Protein 3RMH (pdb70)

Nearest PDB structures (foldseek):
  3rmh-assembly1_B  TM=1.008E+00  e=5.922E-29  Nakaseomyces glabratus
  3rmh-assembly1_A  TM=9.938E-01  e=5.710E-26  Nakaseomyces glabratus
  8s4s-assembly1_A  TM=4.705E-01  e=4.007E-02  Enterococcus faecalis
  8sh1-assembly1_A  TM=3.983E-01  e=1.023E-01  Homo sapiens
  5xix-assembly1_D  TM=5.708E-01  e=8.554E-01  Homo sapiens

Radius of gyration: 19.22 Å; Cα contacts (8 Å, |Δi|>4): 518; chains: 2; bounding box: 44×33×57 Å

B-factor: mean 42.78, std 19.43, range [14.59, 122.61]

Structure (mmCIF, N/CA/C/O backbone):
data_3RMH
#
_entry.id   3RMH
#
_cell.length_a   62.087
_cell.length_b   39.046
_cell.length_c   63.100
_cell.angle_alpha   90.00
_cell.angle_beta   108.84
_cell.angle_gamma   90.00
#
_symmetry.space_group_name_H-M   'P 1 21 1'
#
loop_
_entity.id
_entity.type
_entity.pdbx_description
1 polymer 'Yeast Cdc13 OB4'
2 water water
#
loop_
_atom_site.group_PDB
_atom_site.id
_atom_site.type_symbol
_atom_site.label_atom_id
_atom_site.label_alt_id
_atom_site.label_comp_id
_atom_site.label_asym_id
_atom_site.label_entity_id
_atom_site.label_seq_id
_atom_site.pdbx_PDB_ins_code
_atom_site.Cartn_x
_atom_site.Cartn_y
_atom_site.Cartn_z
_atom_site.occupancy
_atom_site.B_iso_or_equiv
_atom_site.auth_seq_id
_atom_site.auth_comp_id
_atom_site.auth_asym_id
_atom_site.auth_atom_id
_atom_site.pdbx_PDB_model_num
ATOM 1 N N . GLN A 1 7 ? -27.483 0.051 -17.299 1.00 81.48 611 GLN A N 1
ATOM 2 C CA . GLN A 1 7 ? -27.889 -1.052 -18.153 1.00 80.40 611 GLN A CA 1
ATOM 3 C C . GLN A 1 7 ? -28.050 -0.602 -19.610 1.00 82.53 611 GLN A C 1
ATOM 4 O O . GLN A 1 7 ? -28.136 -1.438 -20.513 1.00 90.92 611 GLN A O 1
ATOM 10 N N . TYR A 1 8 ? -28.090 0.710 -19.845 1.00 75.67 612 TYR A N 1
ATOM 11 C CA . TYR A 1 8 ? -28.238 1.216 -21.215 1.00 59.80 612 TYR A CA 1
ATOM 12 C C . TYR A 1 8 ? -27.252 2.305 -21.641 1.00 45.21 612 TYR A C 1
ATOM 13 O O . TYR A 1 8 ? -26.700 2.231 -22.734 1.00 48.95 612 TYR A O 1
ATOM 22 N N . GLU A 1 9 ? -27.036 3.317 -20.806 1.00 40.93 613 GLU A N 1
ATOM 23 C CA . GLU A 1 9 ? -26.088 4.363 -21.175 1.00 41.61 613 GLU A CA 1
ATOM 24 C C . GLU A 1 9 ? -24.667 3.889 -20.885 1.00 36.37 613 GLU A C 1
ATOM 25 O O . GLU A 1 9 ? -24.373 3.448 -19.781 1.00 36.30 613 GLU A O 1
ATOM 31 N N . VAL A 1 10 ? -23.786 3.972 -21.873 1.00 45.86 614 VAL A N 1
ATOM 32 C CA . VAL A 1 10 ? -22.396 3.584 -21.662 1.00 43.54 614 VAL A CA 1
ATOM 33 C C . VAL A 1 10 ? -21.560 4.799 -21.287 1.00 45.87 614 VAL A C 1
ATOM 34 O O . VAL A 1 10 ? -21.500 5.771 -22.033 1.00 50.62 614 VAL A O 1
ATOM 38 N N . VAL A 1 11 ? -20.911 4.744 -20.131 1.00 39.45 615 VAL A N 1
ATOM 39 C CA . VAL A 1 11 ? -20.096 5.865 -19.684 1.00 41.33 615 VAL A CA 1
ATOM 40 C C . VAL A 1 11 ? -18.673 5.440 -19.372 1.00 39.09 615 VAL A C 1
ATOM 41 O O . VAL A 1 11 ? -18.425 4.291 -19.021 1.00 38.66 615 VAL A O 1
ATOM 45 N N . GLU A 1 12 ? -17.746 6.380 -19.504 1.00 44.25 616 GLU A N 1
ATOM 46 C CA . GLU A 1 12 ? -16.353 6.147 -19.150 1.00 58.07 616 GLU A CA 1
ATOM 47 C C . GLU A 1 12 ? -16.132 6.646 -17.733 1.00 64.52 616 GLU A C 1
ATOM 48 O O . GLU A 1 12 ? -16.381 7.818 -17.442 1.00 62.14 616 GLU A O 1
ATOM 54 N N . ASP A 1 13 ? -15.675 5.762 -16.849 1.00 70.84 617 ASP A N 1
ATOM 55 C CA . ASP A 1 13 ? -15.488 6.125 -15.446 1.00 76.76 617 ASP A CA 1
ATOM 56 C C . ASP A 1 13 ? -14.078 5.831 -14.933 1.00 76.87 617 ASP A C 1
ATOM 57 O O . ASP A 1 13 ? -13.523 4.760 -15.180 1.00 71.63 617 ASP A O 1
ATOM 62 N N . HIS A 1 14 ? -13.513 6.790 -14.207 1.00 81.55 618 HIS A N 1
ATOM 63 C CA . HIS A 1 14 ? -12.139 6.692 -13.724 1.00 84.93 618 HIS A CA 1
ATOM 64 C C . HIS A 1 14 ? -12.066 6.820 -12.209 1.00 72.67 618 HIS A C 1
ATOM 65 O O . HIS A 1 14 ? -11.071 7.304 -11.667 1.00 76.96 618 HIS A O 1
ATOM 72 N N . ASN A 1 15 ? -13.118 6.387 -11.524 1.00 51.67 619 ASN A N 1
ATOM 73 C CA . ASN A 1 15 ? -13.182 6.563 -10.089 1.00 51.32 619 ASN A CA 1
ATOM 74 C C . ASN A 1 15 ? -14.018 5.464 -9.445 1.00 43.39 619 ASN A C 1
ATOM 75 O O . ASN A 1 15 ? -15.231 5.585 -9.311 1.00 40.62 619 ASN A O 1
ATOM 80 N N . ILE A 1 16 ? -13.355 4.378 -9.075 1.00 34.32 620 ILE A N 1
ATOM 81 C CA . ILE A 1 16 ? -14.003 3.269 -8.388 1.00 32.87 620 ILE A CA 1
ATOM 82 C C . ILE A 1 16 ? -14.614 3.718 -7.072 1.00 32.50 620 ILE A C 1
ATOM 83 O O . ILE A 1 16 ? -15.615 3.162 -6.617 1.00 36.80 620 ILE A O 1
ATOM 88 N N . SER A 1 17 ? -14.006 4.720 -6.457 1.00 27.59 621 SER A N 1
ATOM 89 C CA . SER A 1 17 ? -14.538 5.281 -5.232 1.00 36.49 621 SER A CA 1
ATOM 90 C C . SER A 1 17 ? -15.951 5.806 -5.473 1.00 42.21 621 SER A C 1
ATOM 91 O O . SER A 1 17 ? -16.855 5.582 -4.669 1.00 42.88 621 SER A O 1
ATOM 94 N N . GLN A 1 18 ? -16.141 6.499 -6.588 1.00 34.10 622 GLN A N 1
ATOM 95 C CA . GLN A 1 18 ? -17.454 7.043 -6.915 1.00 42.88 622 GLN A CA 1
ATOM 96 C C . GLN A 1 18 ? -18.454 5.918 -7.108 1.00 38.00 622 GLN A C 1
ATOM 97 O O . GLN A 1 18 ? -19.573 5.983 -6.606 1.00 39.82 622 GLN A O 1
ATOM 103 N N . LEU A 1 19 ? -18.054 4.886 -7.844 1.00 30.63 623 LEU A N 1
ATOM 104 C CA . LEU A 1 19 ? -18.951 3.765 -8.078 1.00 35.75 623 LEU A CA 1
ATOM 105 C C . LEU A 1 19 ? -19.375 3.164 -6.751 1.00 30.73 623 LEU A C 1
ATOM 106 O O . LEU A 1 19 ? -20.551 2.832 -6.555 1.00 35.97 623 LEU A O 1
ATOM 111 N N . ASN A 1 20 ? -18.422 3.020 -5.836 1.00 25.69 624 ASN A N 1
ATOM 112 C CA . ASN A 1 20 ? -18.740 2.388 -4.551 1.00 27.22 624 ASN A CA 1
ATOM 113 C C . ASN A 1 20 ? -19.741 3.168 -3.715 1.00 30.20 624 ASN A C 1
ATOM 114 O O . ASN A 1 20 ? -20.293 2.636 -2.748 1.00 27.52 624 ASN A O 1
ATOM 119 N N . HIS A 1 21 ? -19.971 4.425 -4.084 1.00 30.17 625 HIS A N 1
ATOM 120 C CA . HIS A 1 21 ? -20.890 5.289 -3.331 1.00 38.38 625 HIS A CA 1
ATOM 121 C C . HIS A 1 21 ? -22.297 5.377 -3.924 1.00 43.23 625 HIS A C 1
ATOM 122 O O . HIS A 1 21 ? -23.229 5.823 -3.257 1.00 40.89 625 HIS A O 1
ATOM 129 N N . LEU A 1 22 ? -22.451 4.992 -5.183 1.00 43.13 626 LEU A N 1
ATOM 130 C CA . LEU A 1 22 ? -23.760 5.108 -5.828 1.00 46.65 626 LEU A CA 1
ATOM 131 C C . LEU A 1 22 ? -24.811 4.374 -4.995 1.00 44.26 626 LEU A C 1
ATOM 132 O O . LEU A 1 22 ? -24.779 3.142 -4.892 1.00 35.27 626 LEU A O 1
ATOM 137 N N . GLN A 1 23 ? -25.724 5.138 -4.393 1.00 52.53 627 GLN A N 1
ATOM 138 C CA . GLN A 1 23 ? -26.738 4.598 -3.485 1.00 55.43 627 GLN A CA 1
ATOM 139 C C . GLN A 1 23 ? -27.843 3.826 -4.208 1.00 55.04 627 GLN A C 1
ATOM 140 O O . GLN A 1 23 ? -28.469 2.928 -3.640 1.00 61.03 627 GLN A O 1
ATOM 146 N N . HIS A 1 24 ? -28.092 4.189 -5.458 1.00 43.44 628 HIS A N 1
ATOM 147 C CA . HIS A 1 24 ? -29.234 3.656 -6.178 1.00 54.81 628 HIS A CA 1
ATOM 148 C C . HIS A 1 24 ? -28.808 2.914 -7.430 1.00 47.80 628 HIS A C 1
ATOM 149 O O . HIS A 1 24 ? -27.730 3.160 -7.985 1.00 43.08 628 HIS A O 1
ATOM 156 N N . LEU A 1 25 ? -29.662 1.998 -7.873 1.00 46.02 629 LEU A N 1
ATOM 157 C CA . LEU A 1 25 ? -29.465 1.353 -9.157 1.00 50.07 629 LEU A CA 1
ATOM 158 C C . LEU A 1 25 ? -29.529 2.404 -10.258 1.00 49.14 629 LEU A C 1
ATOM 159 O O . LEU A 1 25 ? -30.373 3.310 -10.213 1.00 44.33 629 LEU A O 1
ATOM 164 N N . THR A 1 26 ? -28.622 2.291 -11.228 1.00 39.61 630 THR A N 1
ATOM 165 C CA . THR A 1 26 ? -28.627 3.150 -12.408 1.00 37.10 630 THR A CA 1
ATOM 166 C C . THR A 1 26 ? -28.750 2.304 -13.663 1.00 43.11 630 THR A C 1
ATOM 167 O O . THR A 1 26 ? -28.486 1.097 -13.644 1.00 52.13 630 THR A O 1
ATOM 171 N N . PRO A 1 27 ? -29.131 2.940 -14.761 1.00 42.59 631 PRO A N 1
ATOM 172 C CA . PRO A 1 27 ? -29.167 2.271 -16.054 1.00 42.12 631 PRO A CA 1
ATOM 173 C C . PRO A 1 27 ? -27.929 2.643 -16.861 1.00 47.49 631 PRO A C 1
ATOM 174 O O . PRO A 1 27 ? -28.026 3.157 -17.981 1.00 46.33 631 PRO A O 1
ATOM 176 N N . LYS A 1 28 ? -26.763 2.372 -16.282 1.00 43.45 632 LYS A N 1
ATOM 177 C CA . LYS A 1 28 ? -25.502 2.730 -16.905 1.00 35.68 632 LYS A CA 1
ATOM 178 C C . LYS A 1 28 ? -24.564 1.525 -16.928 1.00 31.34 632 LYS A C 1
ATOM 179 O O . LYS A 1 28 ? -24.558 0.723 -15.992 1.00 34.28 632 LYS A O 1
ATOM 185 N N . ILE A 1 29 ? -23.792 1.413 -18.002 1.00 31.97 633 ILE A N 1
ATOM 186 C CA . ILE A 1 29 ? -22.665 0.484 -18.065 1.00 31.95 633 ILE A CA 1
ATOM 187 C C . ILE A 1 29 ? -21.398 1.319 -17.990 1.00 29.79 633 ILE A C 1
ATOM 188 O O . ILE A 1 29 ? -21.213 2.244 -18.779 1.00 34.64 633 ILE A O 1
ATOM 193 N N . TYR A 1 30 ? -20.546 1.003 -17.021 1.00 29.03 634 TYR A N 1
ATOM 194 C CA . TYR A 1 30 ? -19.350 1.781 -16.754 1.00 25.36 634 TYR A CA 1
ATOM 195 C C . TYR A 1 30 ? -18.134 1.056 -17.318 1.00 23.40 634 TYR A C 1
ATOM 196 O O . TYR A 1 30 ? -17.839 -0.074 -16.928 1.00 27.39 634 TYR A O 1
ATOM 205 N N . VAL A 1 31 ? -17.429 1.715 -18.231 1.00 27.02 635 VAL A N 1
ATOM 206 C CA . VAL A 1 31 ? -16.203 1.158 -18.819 1.00 27.49 635 VAL A CA 1
ATOM 207 C C . VAL A 1 31 ? -15.039 1.503 -17.914 1.00 29.80 635 VAL A C 1
ATOM 208 O O . VAL A 1 31 ? -14.838 2.677 -17.608 1.00 26.22 635 VAL A O 1
ATOM 212 N N . LEU A 1 32 ? -14.280 0.483 -17.491 1.00 24.51 636 LEU A N 1
ATOM 213 C CA . LEU A 1 32 ? -13.159 0.652 -16.571 1.00 21.71 636 LEU A CA 1
ATOM 214 C C . LEU A 1 32 ? -11.888 0.074 -17.170 1.00 29.67 636 LEU A C 1
ATOM 215 O O . LEU A 1 32 ? -11.905 -1.000 -17.760 1.00 30.90 636 LEU A O 1
ATOM 220 N N . ASN A 1 33 ? -10.782 0.783 -17.015 1.00 27.26 637 ASN A N 1
ATOM 221 C CA . ASN A 1 33 ? -9.486 0.210 -17.361 1.00 22.43 637 ASN A CA 1
ATOM 222 C C . ASN A 1 33 ? -8.692 0.118 -16.081 1.00 25.94 637 ASN A C 1
ATOM 223 O O . ASN A 1 33 ? -8.199 1.122 -15.579 1.00 35.38 637 ASN A O 1
ATOM 228 N N . VAL A 1 34 ? -8.635 -1.084 -15.516 1.00 22.84 638 VAL A N 1
ATOM 229 C CA . VAL A 1 34 ? -8.227 -1.247 -14.122 1.00 22.92 638 VAL A CA 1
ATOM 230 C C . VAL A 1 34 ? -7.304 -2.445 -13.914 1.00 26.53 638 VAL A C 1
ATOM 231 O O . VAL A 1 34 ? -7.211 -3.331 -14.761 1.00 23.53 638 VAL A O 1
ATOM 235 N N . TYR A 1 35 ? -6.641 -2.475 -12.765 1.00 26.13 639 TYR A N 1
ATOM 236 C CA . TYR A 1 35 ? -5.780 -3.595 -12.408 1.00 24.79 639 TYR A CA 1
ATOM 237 C C . TYR A 1 35 ? -6.558 -4.644 -11.640 1.00 25.31 639 TYR A C 1
ATOM 238 O O . TYR A 1 35 ? -7.229 -4.319 -10.672 1.00 22.19 639 TYR A O 1
ATOM 247 N N . ILE A 1 36 ? -6.452 -5.899 -12.057 1.00 17.29 640 ILE A N 1
ATOM 248 C CA . ILE A 1 36 ? -6.991 -6.994 -11.262 1.00 15.33 640 ILE A CA 1
ATOM 249 C C . ILE A 1 36 ? -5.965 -7.323 -10.174 1.00 24.94 640 ILE A C 1
ATOM 250 O O . ILE A 1 36 ? -4.816 -7.630 -10.468 1.00 25.21 640 ILE A O 1
ATOM 255 N N . ILE A 1 37 ? -6.363 -7.236 -8.909 1.00 23.78 641 ILE A N 1
ATOM 256 C CA . ILE A 1 37 ? -5.391 -7.446 -7.834 1.00 25.47 641 ILE A CA 1
ATOM 257 C C . ILE A 1 37 ? -5.675 -8.662 -6.964 1.00 30.29 641 ILE A C 1
ATOM 258 O O . ILE A 1 37 ? -4.844 -9.049 -6.145 1.00 29.61 641 ILE A O 1
ATOM 263 N N . ASP A 1 38 ? -6.847 -9.267 -7.126 1.00 21.10 642 ASP A N 1
ATOM 264 C CA . ASP A 1 38 ? -7.179 -10.455 -6.360 1.00 28.35 642 ASP A CA 1
ATOM 265 C C . ASP A 1 38 ? -8.293 -11.166 -7.078 1.00 24.26 642 ASP A C 1
ATOM 266 O O . ASP A 1 38 ? -9.167 -10.527 -7.654 1.00 23.30 642 ASP A O 1
ATOM 271 N N . VAL A 1 39 ? -8.256 -12.488 -7.077 1.00 21.19 643 VAL A N 1
ATOM 272 C CA . VAL A 1 39 ? -9.411 -13.246 -7.561 1.00 25.33 643 VAL A CA 1
ATOM 273 C C . VAL A 1 39 ? -9.751 -14.343 -6.572 1.00 32.51 643 VAL A C 1
ATOM 274 O O . VAL A 1 39 ? -8.865 -15.023 -6.051 1.00 30.78 643 VAL A O 1
ATOM 278 N N . GLU A 1 40 ? -11.038 -14.513 -6.319 1.00 22.97 644 GLU A N 1
ATOM 279 C CA . GLU A 1 40 ? -11.501 -15.538 -5.404 1.00 30.28 644 GLU A CA 1
ATOM 280 C C . GLU A 1 40 ? -12.544 -16.403 -6.105 1.00 25.88 644 GLU A C 1
ATOM 281 O O . GLU A 1 40 ? -13.394 -15.893 -6.826 1.00 30.24 644 GLU A O 1
ATOM 287 N N . ILE A 1 41 ? -12.450 -17.718 -5.922 1.00 23.92 645 ILE A N 1
ATOM 288 C CA . ILE A 1 41 ? -13.366 -18.658 -6.562 1.00 27.37 645 ILE A CA 1
ATOM 289 C C . ILE A 1 41 ? -14.183 -19.377 -5.501 1.00 40.61 645 ILE A C 1
ATOM 290 O O . ILE A 1 41 ? -13.627 -19.869 -4.520 1.00 40.70 645 ILE A O 1
ATOM 295 N N . VAL A 1 42 ? -15.497 -19.431 -5.699 1.00 41.23 646 VAL A N 1
ATOM 296 C CA . VAL A 1 42 ? -16.402 -20.076 -4.748 1.00 45.92 646 VAL A CA 1
ATOM 297 C C . VAL A 1 42 ? -17.202 -21.203 -5.396 1.00 52.21 646 VAL A C 1
ATOM 298 O O . VAL A 1 42 ? -18.277 -20.965 -5.940 1.00 47.25 646 VAL A O 1
ATOM 302 N N . TYR A 1 43 ? -16.654 -22.417 -5.362 1.00 64.44 647 TYR A N 1
ATOM 303 C CA . TYR A 1 43 ? -17.412 -23.638 -5.655 1.00 75.84 647 TYR A CA 1
ATOM 304 C C . TYR A 1 43 ? -17.963 -23.797 -7.067 1.00 80.73 647 TYR A C 1
ATOM 305 O O . TYR A 1 43 ? -18.978 -24.463 -7.238 1.00 90.23 647 TYR A O 1
ATOM 314 N N . ASP A 1 44 ? -17.327 -23.209 -8.070 1.00 76.77 648 ASP A N 1
ATOM 315 C CA . ASP A 1 44 ? -17.890 -23.251 -9.420 1.00 79.36 648 ASP A CA 1
ATOM 316 C C . ASP A 1 44 ? -19.241 -22.528 -9.447 1.00 65.87 648 ASP A C 1
ATOM 317 O O . ASP A 1 44 ? -20.012 -22.639 -10.404 1.00 65.95 648 ASP A O 1
ATOM 322 N N . GLN A 1 45 ? -19.508 -21.770 -8.389 1.00 55.92 649 GLN A N 1
ATOM 323 C CA . GLN A 1 45 ? -20.751 -21.019 -8.268 1.00 53.24 649 GLN A CA 1
ATOM 324 C C . GLN A 1 45 ? -20.532 -19.516 -8.403 1.00 39.54 649 GLN A C 1
ATOM 325 O O . GLN A 1 45 ? -21.458 -18.779 -8.737 1.00 37.39 649 GLN A O 1
ATOM 331 N N . GLU A 1 46 ? -19.315 -19.053 -8.133 1.00 33.82 650 GLU A N 1
ATOM 332 C CA . GLU A 1 46 ? -19.052 -17.622 -8.175 1.00 25.49 650 GLU A CA 1
ATOM 333 C C . GLU A 1 46 ? -17.570 -17.275 -8.304 1.00 31.76 650 GLU A C 1
ATOM 334 O O . GLU A 1 46 ? -16.705 -17.926 -7.717 1.00 32.33 650 GLU A O 1
ATOM 340 N N . ILE A 1 47 ? -17.298 -16.229 -9.073 1.00 24.76 651 ILE A N 1
ATOM 341 C CA . ILE A 1 47 ? -15.955 -15.688 -9.207 1.00 24.75 651 ILE A CA 1
ATOM 342 C C . ILE A 1 47 ? -16.045 -14.245 -8.726 1.00 27.32 651 ILE A C 1
ATOM 343 O O . ILE A 1 47 ? -16.917 -13.495 -9.180 1.00 27.25 651 ILE A O 1
ATOM 348 N N . ARG A 1 48 ? -15.179 -13.874 -7.777 1.00 20.16 652 ARG A N 1
ATOM 349 C CA . ARG A 1 48 ? -15.070 -12.501 -7.306 1.00 20.37 652 ARG A CA 1
ATOM 350 C C . ARG A 1 48 ? -13.735 -11.896 -7.671 1.00 22.74 652 ARG A C 1
ATOM 351 O O . ARG A 1 48 ? -12.664 -12.424 -7.318 1.00 24.67 652 ARG A O 1
ATOM 359 N N . ILE A 1 49 ? -13.794 -10.770 -8.369 1.00 21.80 653 ILE A N 1
ATOM 360 C CA . ILE A 1 49 ? -12.596 -10.131 -8.898 1.00 23.20 653 ILE A CA 1
ATOM 361 C C . ILE A 1 49 ? -12.437 -8.752 -8.271 1.00 23.49 653 ILE A C 1
ATOM 362 O O . ILE A 1 49 ? -13.338 -7.929 -8.347 1.00 25.21 653 ILE A O 1
ATOM 367 N N . LYS A 1 50 ? -11.301 -8.504 -7.631 1.00 23.03 654 LYS A N 1
ATOM 368 C CA . LYS A 1 50 ? -11.058 -7.198 -7.038 1.00 21.91 654 LYS A CA 1
ATOM 369 C C . LYS A 1 50 ? -10.185 -6.363 -7.959 1.00 19.25 654 LYS A C 1
ATOM 370 O O . LYS A 1 50 ? -9.137 -6.823 -8.418 1.00 19.90 654 LYS A O 1
ATOM 376 N N . VAL A 1 51 ? -10.647 -5.151 -8.253 1.00 16.25 655 VAL A N 1
ATOM 377 C CA . VAL A 1 51 ? -9.910 -4.251 -9.141 1.00 20.47 655 VAL A CA 1
ATOM 378 C C . VAL A 1 51 ? -9.693 -2.882 -8.521 1.00 20.19 655 VAL A C 1
ATOM 379 O O . VAL A 1 51 ? -10.459 -2.445 -7.654 1.00 22.42 655 VAL A O 1
ATOM 383 N N . VAL A 1 52 ? -8.641 -2.209 -8.985 1.00 23.12 656 VAL A N 1
ATOM 384 C CA . VAL A 1 52 ? -8.287 -0.868 -8.550 1.00 24.71 656 VAL A CA 1
ATOM 385 C C . VAL A 1 52 ? -7.859 -0.037 -9.772 1.00 23.72 656 VAL A C 1
ATOM 386 O O . VAL A 1 52 ? -7.408 -0.590 -10.773 1.00 23.20 656 VAL A O 1
ATOM 390 N N . ASN A 1 53 ? -8.042 1.280 -9.701 1.00 24.88 657 ASN A N 1
ATOM 391 C CA . ASN A 1 53 ? -7.625 2.176 -10.777 1.00 28.60 657 ASN A CA 1
ATOM 392 C C . ASN A 1 53 ? -6.105 2.263 -10.899 1.00 31.55 657 ASN A C 1
ATOM 393 O O . ASN A 1 53 ? -5.579 2.432 -11.997 1.00 32.48 657 ASN A O 1
ATOM 398 N N . GLU A 1 54 ? -5.408 2.167 -9.770 1.00 27.74 658 GLU A N 1
ATOM 399 C CA . GLU A 1 54 ? -3.950 2.295 -9.752 1.00 36.61 658 GLU A CA 1
ATOM 400 C C . GLU A 1 54 ? -3.335 1.359 -8.718 1.00 32.86 658 GLU A C 1
ATOM 401 O O . GLU A 1 54 ? -3.873 1.204 -7.623 1.00 28.53 658 GLU A O 1
ATOM 407 N N . LEU A 1 55 ? -2.196 0.751 -9.043 1.00 32.41 659 LEU A N 1
ATOM 408 C CA . LEU A 1 55 ? -1.478 -0.063 -8.052 1.00 34.51 659 LEU A CA 1
ATOM 409 C C . LEU A 1 55 ? -0.833 0.824 -6.993 1.00 35.47 659 LEU A C 1
ATO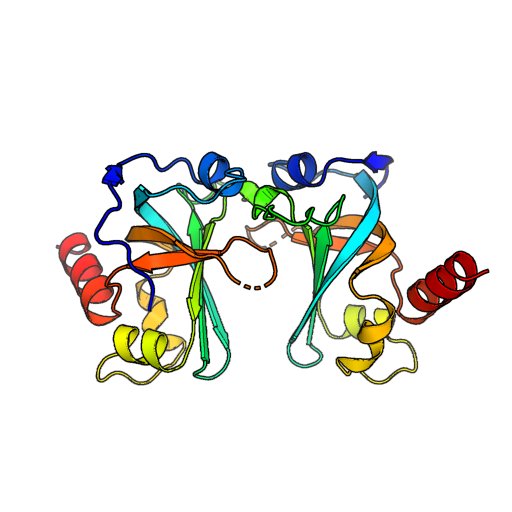M 410 O O . LEU A 1 55 ? -0.332 1.903 -7.314 1.00 34.36 659 LEU A O 1
ATOM 415 N N . PRO A 1 56 ? -0.834 0.373 -5.723 1.00 34.98 660 PRO A N 1
ATOM 416 C CA . PRO A 1 56 ? -0.214 1.154 -4.642 1.00 30.61 660 PRO A CA 1
ATOM 417 C C . PRO A 1 56 ? 1.303 1.325 -4.799 1.00 41.03 660 PRO A C 1
ATOM 418 O O . PRO A 1 56 ? 2.001 0.353 -5.089 1.00 40.81 660 PRO A O 1
ATOM 422 N N . LEU A 1 57 ? 1.802 2.542 -4.587 1.00 43.10 661 LEU A N 1
ATOM 423 C CA . LEU A 1 57 ? 3.245 2.788 -4.647 1.00 53.37 661 LEU A CA 1
ATOM 424 C C . LEU A 1 57 ? 3.965 2.201 -3.425 1.00 52.16 661 LEU A C 1
ATOM 425 O O . LEU A 1 57 ? 3.331 1.819 -2.441 1.00 44.16 661 LEU A O 1
ATOM 430 N N . VAL A 1 58 ? 5.294 2.162 -3.483 1.00 55.69 662 VAL A N 1
ATOM 431 C CA . VAL A 1 58 ? 6.095 1.372 -2.540 1.00 61.48 662 VAL A CA 1
ATOM 432 C C . VAL A 1 58 ? 5.721 1.453 -1.052 1.00 60.63 662 VAL A C 1
ATOM 433 O O . VAL A 1 58 ? 5.617 0.421 -0.383 1.00 63.81 662 VAL A O 1
ATOM 437 N N . GLY A 1 59 ? 5.519 2.658 -0.529 1.00 46.69 663 GLY A N 1
ATOM 438 C CA . GLY A 1 59 ? 5.150 2.794 0.874 1.00 56.58 663 GLY A CA 1
ATOM 439 C C . GLY A 1 59 ? 3.658 2.767 1.214 1.00 51.84 663 GLY A C 1
ATOM 440 O O . GLY A 1 59 ? 3.280 2.831 2.389 1.00 42.89 663 GLY A O 1
ATOM 441 N N . LYS A 1 60 ? 2.809 2.647 0.199 1.00 46.25 664 LYS A N 1
ATOM 442 C CA . LYS A 1 60 ? 1.376 2.920 0.363 1.00 46.70 664 LYS A CA 1
ATOM 443 C C . LYS A 1 60 ? 0.441 1.706 0.508 1.00 44.38 664 LYS A C 1
ATOM 444 O O . LYS A 1 60 ? 0.855 0.553 0.399 1.00 43.01 664 LYS A O 1
ATOM 450 N N . TYR A 1 61 ? -0.839 1.997 0.736 1.00 33.09 665 TYR A N 1
ATOM 451 C CA . TYR A 1 61 ? -1.870 0.973 0.906 1.00 28.28 665 TYR A CA 1
ATOM 452 C C . TYR A 1 61 ? -3.109 1.328 0.093 1.00 28.72 665 TYR A C 1
ATOM 453 O O . TYR A 1 61 ? -3.301 2.487 -0.275 1.00 36.21 665 TYR A O 1
ATOM 462 N N . VAL A 1 62 ? -3.937 0.324 -0.190 1.00 28.10 666 VAL A N 1
ATOM 463 C CA . VAL A 1 62 ? -5.220 0.530 -0.849 1.00 28.55 666 VAL A CA 1
ATOM 464 C C . VAL A 1 62 ? -6.351 0.438 0.190 1.00 28.37 666 VAL A C 1
ATOM 465 O O . VAL A 1 62 ? -6.523 -0.592 0.843 1.00 28.72 666 VAL A O 1
ATOM 469 N N . PRO A 1 63 ? -7.134 1.517 0.336 1.00 33.88 667 PRO A N 1
ATOM 470 C CA . PRO A 1 63 ? -8.288 1.469 1.241 1.00 24.80 667 PRO A CA 1
ATOM 471 C C . PRO A 1 63 ? -9.460 0.789 0.541 1.00 27.16 667 PRO A C 1
ATOM 472 O O . PRO A 1 63 ? -9.536 0.807 -0.695 1.00 25.13 667 PRO A O 1
ATOM 476 N N . PRO A 1 64 ? -10.370 0.187 1.315 1.00 22.53 668 PRO A N 1
ATOM 477 C CA . PRO A 1 64 ? -11.478 -0.582 0.744 1.00 25.94 668 PRO A CA 1
ATOM 478 C C . PRO A 1 64 ? -12.299 0.197 -0.279 1.00 25.81 668 PRO A C 1
ATOM 479 O O . PRO A 1 64 ? -12.780 -0.391 -1.240 1.00 25.77 668 PRO A O 1
ATOM 483 N N . VAL A 1 65 ? -12.479 1.495 -0.073 1.00 27.75 669 VAL A N 1
ATOM 484 C CA . VAL A 1 65 ? -13.335 2.268 -0.974 1.00 32.50 669 VAL A CA 1
ATOM 485 C C . VAL A 1 65 ? -12.740 2.369 -2.376 1.00 31.70 669 VAL A C 1
ATOM 486 O O . VAL A 1 65 ? -13.458 2.613 -3.341 1.00 28.14 669 VAL A O 1
ATOM 488 N N . ASP A 1 66 ? -11.434 2.178 -2.490 1.00 25.65 670 ASP A N 1
ATOM 489 C CA . ASP A 1 66 ? -10.778 2.225 -3.800 1.00 29.01 670 ASP A CA 1
ATOM 490 C C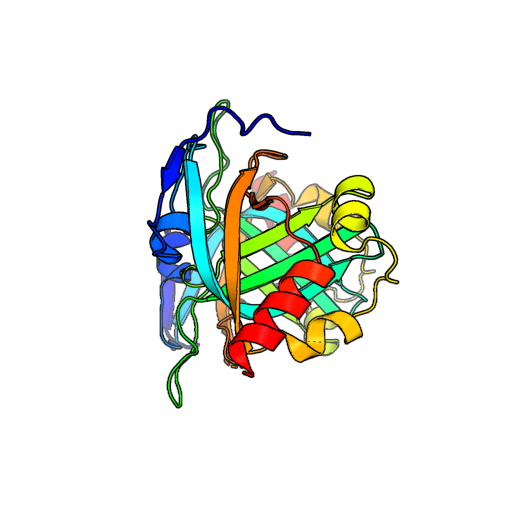 . ASP A 1 66 ? -10.796 0.886 -4.534 1.00 25.28 670 ASP A C 1
ATOM 491 O O . ASP A 1 66 ? -10.245 0.758 -5.633 1.00 27.18 670 ASP A O 1
ATOM 496 N N . ILE A 1 67 ? -11.418 -0.121 -3.933 1.00 23.70 671 ILE A N 1
ATOM 497 C CA . ILE A 1 67 ? -11.453 -1.439 -4.552 1.00 19.74 671 ILE A CA 1
ATOM 498 C C . ILE A 1 67 ? -12.862 -1.736 -4.998 1.00 26.65 671 ILE A C 1
ATOM 499 O O . ILE A 1 67 ? -13.788 -1.601 -4.214 1.00 24.95 671 ILE A O 1
ATOM 504 N N . LEU A 1 68 ? -13.028 -2.113 -6.262 1.00 21.01 672 LEU A N 1
ATOM 505 C CA . LEU A 1 68 ? -14.330 -2.561 -6.736 1.00 20.01 672 LEU A CA 1
ATOM 506 C C . LEU A 1 68 ? -14.353 -4.081 -6.747 1.00 23.82 672 LEU A C 1
ATOM 507 O O . LEU A 1 68 ? -13.506 -4.727 -7.365 1.00 22.92 672 LEU A O 1
ATOM 512 N N . GLU A 1 69 ? -15.317 -4.671 -6.051 1.00 18.89 673 GLU A N 1
ATOM 513 C CA . GLU A 1 69 ? -15.466 -6.115 -6.125 1.00 18.07 673 GLU A CA 1
ATOM 514 C C . GLU A 1 69 ? -16.486 -6.492 -7.198 1.00 22.28 673 GLU A C 1
ATOM 515 O O . GLU A 1 69 ? -17.665 -6.125 -7.118 1.00 20.98 673 GLU A O 1
ATOM 521 N N . VAL A 1 70 ? -16.022 -7.238 -8.195 1.00 19.97 674 VAL A N 1
ATOM 522 C CA . VAL A 1 70 ? -16.821 -7.602 -9.352 1.00 22.89 674 VAL A CA 1
ATOM 523 C C . VAL A 1 70 ? -17.196 -9.074 -9.267 1.00 21.72 674 VAL A C 1
ATOM 524 O O . VAL A 1 70 ? -16.326 -9.931 -9.116 1.00 25.78 674 VAL A O 1
ATOM 528 N N . TYR A 1 71 ? -18.479 -9.360 -9.419 1.00 17.60 675 TYR A N 1
ATOM 529 C CA . TYR A 1 71 ? -19.034 -10.698 -9.222 1.00 19.00 675 TYR A CA 1
ATOM 530 C C . TYR A 1 71 ? -19.512 -11.377 -10.493 1.00 22.23 675 TYR A C 1
ATOM 531 O O . TYR A 1 71 ? -20.318 -10.831 -11.245 1.00 25.01 675 TYR A O 1
ATOM 540 N N . ILE A 1 72 ? -19.044 -12.594 -10.716 1.00 22.04 676 ILE A N 1
ATOM 541 C CA . ILE A 1 72 ? -19.610 -13.436 -11.755 1.00 25.89 676 ILE A CA 1
ATOM 542 C C . ILE A 1 72 ? -20.335 -14.558 -11.017 1.00 30.82 676 ILE A C 1
ATOM 543 O O . ILE A 1 72 ? -19.704 -15.415 -10.414 1.00 29.70 676 ILE A O 1
ATOM 548 N N . THR A 1 73 ? -21.664 -14.532 -11.044 1.00 28.06 677 THR A N 1
ATOM 549 C CA . THR A 1 73 ? -22.448 -15.280 -10.060 1.00 31.31 677 THR A CA 1
ATOM 550 C C . THR A 1 73 ? -23.418 -16.287 -10.677 1.00 31.96 677 THR A C 1
ATOM 551 O O . THR A 1 73 ? -24.189 -15.950 -11.569 1.00 35.48 677 THR A O 1
ATOM 555 N N . GLY A 1 74 ? -23.343 -17.534 -10.220 1.00 33.70 678 GLY A N 1
ATOM 556 C CA . GLY A 1 74 ? -24.222 -18.583 -10.711 1.00 44.05 678 GLY A CA 1
ATOM 557 C C . GLY A 1 74 ? -23.612 -19.473 -11.776 1.00 46.22 678 GLY A C 1
ATOM 558 O O . GLY A 1 74 ? -22.646 -19.105 -12.441 1.00 40.28 678 GLY A O 1
ATOM 559 N N . LYS A 1 75 ? -24.195 -20.653 -11.952 1.00 41.84 679 LYS A N 1
ATOM 560 C CA . LYS A 1 75 ? -23.686 -21.623 -12.911 1.00 45.75 679 LYS A CA 1
ATOM 561 C C . LYS A 1 75 ? -23.668 -21.057 -14.326 1.00 48.37 679 LYS A C 1
ATOM 562 O O . LYS A 1 75 ? -22.681 -21.199 -15.048 1.00 47.92 679 LYS A O 1
ATOM 568 N N . GLU A 1 76 ? -24.759 -20.405 -14.717 1.00 43.40 680 GLU A N 1
ATOM 569 C CA . GLU A 1 76 ? -24.859 -19.821 -16.056 1.00 49.90 680 GLU A CA 1
ATOM 570 C C . GLU A 1 76 ? -23.733 -18.811 -16.349 1.00 38.57 680 GLU A C 1
ATOM 571 O O . GLU A 1 76 ? -23.026 -18.928 -17.357 1.00 35.67 680 GLU A O 1
ATOM 577 N N . GLU A 1 77 ? -23.596 -17.805 -15.492 1.00 33.64 681 GLU A N 1
ATOM 578 C CA . GLU A 1 77 ? -22.607 -16.750 -15.724 1.00 32.49 681 GLU A CA 1
ATOM 579 C C . GLU A 1 77 ? -21.183 -17.283 -15.684 1.00 35.53 681 GLU A C 1
ATOM 580 O O . GLU A 1 77 ? -20.350 -16.910 -16.520 1.00 30.18 681 GLU A O 1
ATOM 586 N N . VAL A 1 78 ? -20.900 -18.138 -14.704 1.00 31.51 682 VAL A N 1
ATOM 587 C CA . VAL A 1 78 ? -19.573 -18.744 -14.601 1.00 34.70 682 VAL A CA 1
ATOM 588 C C . VAL A 1 78 ? -19.224 -19.509 -15.884 1.00 35.07 682 VAL A C 1
ATOM 589 O O . VAL A 1 78 ? -18.146 -19.350 -16.450 1.00 34.17 682 VAL A O 1
ATOM 593 N N . GLN A 1 79 ? -20.161 -20.323 -16.359 1.00 30.23 683 GLN A N 1
ATOM 594 C CA . GLN A 1 79 ? -19.963 -21.124 -17.553 1.00 30.90 683 GLN A CA 1
ATOM 595 C C . GLN A 1 79 ? -19.772 -20.262 -18.799 1.00 37.07 683 GLN A C 1
ATOM 596 O O . GLN A 1 79 ? -18.989 -20.604 -19.684 1.00 33.85 683 GLN A O 1
ATOM 602 N N . ASN A 1 80 ? -20.503 -19.154 -18.878 1.00 36.94 684 ASN A N 1
ATOM 603 C CA . ASN A 1 80 ? -20.311 -18.195 -19.959 1.00 33.13 684 ASN A CA 1
ATOM 604 C C . ASN A 1 80 ? -18.914 -17.569 -19.915 1.00 34.24 684 ASN A C 1
ATOM 605 O O . ASN A 1 80 ? -18.254 -17.402 -20.941 1.00 32.60 684 ASN A O 1
ATOM 610 N N . PHE A 1 81 ? -18.471 -17.217 -18.717 1.00 28.32 685 PHE A N 1
ATOM 611 C CA . PHE A 1 81 ? -17.142 -16.638 -18.545 1.00 24.41 685 PHE A CA 1
ATOM 612 C C . PHE A 1 81 ? -16.046 -17.602 -19.027 1.00 30.59 685 PHE A C 1
ATOM 613 O O . PHE A 1 81 ? -15.079 -17.183 -19.654 1.00 29.92 685 PHE A O 1
ATOM 621 N N . LEU A 1 82 ? -16.210 -18.890 -18.733 1.00 28.32 686 LEU A N 1
ATOM 622 C CA . LEU A 1 82 ? -15.171 -19.883 -18.993 1.00 34.88 686 LEU A CA 1
ATOM 623 C C . LEU A 1 82 ? -15.125 -20.366 -20.436 1.00 40.20 686 LEU A C 1
ATOM 624 O O . LEU A 1 82 ? -14.051 -20.653 -20.967 1.00 36.72 686 LEU A O 1
ATOM 629 N N . GLY A 1 83 ? -16.288 -20.479 -21.067 1.00 36.34 687 GLY A N 1
ATOM 630 C CA . GLY A 1 83 ? -16.359 -21.161 -22.346 1.00 41.93 687 GLY A CA 1
ATOM 631 C C . GLY A 1 83 ? -15.899 -22.593 -22.154 1.00 51.45 687 GLY A C 1
ATOM 632 O O . GLY A 1 83 ? -16.294 -23.249 -21.189 1.00 55.36 687 GLY A O 1
ATOM 633 N N . ASP A 1 84 ? -15.046 -23.069 -23.058 1.00 60.32 688 ASP A N 1
ATOM 634 C CA . ASP A 1 84 ? -14.501 -24.424 -22.988 1.00 73.61 688 ASP A CA 1
ATOM 635 C C . ASP A 1 84 ? -13.202 -24.451 -22.186 1.00 70.84 688 ASP A C 1
ATOM 636 O O . ASP A 1 84 ? -12.175 -24.932 -22.671 1.00 79.79 688 ASP A O 1
ATOM 641 N N . GLU A 1 85 ? -13.247 -23.935 -20.962 1.00 55.69 689 GLU A N 1
ATOM 642 C CA . GLU A 1 85 ? -12.059 -23.850 -20.119 1.00 50.11 689 GLU A CA 1
ATOM 643 C C . GLU A 1 85 ? -12.365 -24.353 -18.707 1.00 49.04 689 GLU A C 1
ATOM 644 O O . GLU A 1 85 ? -13.506 -24.284 -18.247 1.00 49.48 689 GLU A O 1
ATOM 650 N N . VAL A 1 86 ? -11.342 -24.861 -18.027 1.00 50.17 690 VAL A N 1
ATOM 651 C CA . VAL A 1 86 ? -11.507 -25.423 -16.691 1.00 51.83 690 VAL A CA 1
ATOM 652 C C . VAL A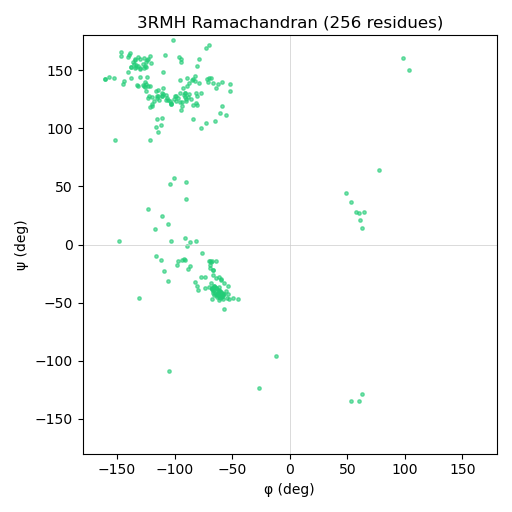 1 86 ? -11.298 -24.370 -15.606 1.00 50.97 690 VAL A C 1
ATOM 653 O O . VAL A 1 86 ? -10.297 -23.651 -15.611 1.00 52.39 690 VAL A O 1
ATOM 657 N N . LEU A 1 87 ? -12.232 -24.286 -14.666 1.00 45.45 691 LEU A N 1
ATOM 658 C CA . LEU A 1 87 ? -12.112 -23.324 -13.576 1.00 42.33 691 LEU A CA 1
ATOM 659 C C . LEU A 1 87 ? -11.042 -23.729 -12.562 1.00 49.06 691 LEU A C 1
ATOM 660 O O . LEU A 1 87 ? -11.250 -24.632 -11.756 1.00 57.90 691 LEU A O 1
ATOM 665 N N . THR A 1 88 ? -9.896 -23.055 -12.616 1.00 45.78 692 THR A N 1
ATOM 666 C CA . THR A 1 88 ? -8.864 -23.170 -11.588 1.00 45.38 692 THR A CA 1
ATOM 667 C C . THR A 1 88 ? -8.298 -21.781 -11.341 1.00 38.07 692 THR A C 1
ATOM 668 O O . THR A 1 88 ? -8.498 -20.880 -12.147 1.00 36.80 692 THR A O 1
ATOM 672 N N . MET A 1 89 ? -7.598 -21.595 -10.229 1.00 32.49 693 MET A N 1
ATOM 673 C CA . MET A 1 89 ? -6.998 -20.293 -9.964 1.00 34.25 693 MET A CA 1
ATOM 674 C C . MET A 1 89 ? -5.921 -19.932 -11.003 1.00 32.28 693 MET A C 1
ATOM 675 O O . MET A 1 89 ? -5.689 -18.759 -11.283 1.00 33.69 693 MET A O 1
ATOM 680 N N . ASP A 1 90 ? -5.264 -20.924 -11.585 1.00 35.32 694 ASP A N 1
ATOM 681 C CA . ASP A 1 90 ? -4.144 -20.596 -12.467 1.00 39.16 694 ASP A CA 1
ATOM 682 C C . ASP A 1 90 ? -4.547 -19.943 -13.792 1.00 37.78 694 ASP A C 1
ATOM 683 O O . ASP A 1 90 ? -3.694 -19.388 -14.487 1.00 38.53 694 ASP A O 1
ATOM 688 N N . ILE A 1 91 ? -5.828 -19.984 -14.157 1.00 32.58 695 ILE A N 1
ATOM 689 C CA . ILE A 1 91 ? -6.228 -19.239 -15.350 1.00 28.17 695 ILE A CA 1
ATOM 690 C C . ILE A 1 91 ? -6.136 -17.737 -15.088 1.00 20.00 695 ILE A C 1
ATOM 691 O O . ILE A 1 91 ? -6.104 -16.954 -16.022 1.00 27.74 695 ILE A O 1
ATOM 696 N N . PHE A 1 92 ? -6.132 -17.324 -13.818 1.00 21.66 696 PHE A N 1
ATOM 697 C CA . PHE A 1 92 ? -6.096 -15.898 -13.516 1.00 21.35 696 PHE A CA 1
ATOM 698 C C . PHE A 1 92 ? -4.684 -15.355 -13.335 1.00 25.52 696 PHE A C 1
ATOM 699 O O . PHE A 1 92 ? -4.485 -14.143 -13.289 1.00 25.23 696 PHE A O 1
ATOM 707 N N . THR A 1 93 ? -3.706 -16.248 -13.224 1.00 24.68 697 THR A N 1
ATOM 708 C CA . THR A 1 93 ? -2.334 -15.817 -12.945 1.00 27.45 697 THR A CA 1
ATOM 709 C C . THR A 1 93 ? -1.780 -14.741 -13.902 1.00 20.37 697 THR A C 1
ATOM 710 O O . THR A 1 93 ? -1.226 -13.740 -13.449 1.00 24.99 697 THR A O 1
ATOM 714 N N . PRO A 1 94 ? -1.949 -14.922 -15.216 1.00 24.51 698 PRO A N 1
ATOM 715 C CA . PRO A 1 94 ? -1.434 -13.885 -16.127 1.00 31.21 698 PRO A CA 1
ATOM 716 C C . PRO A 1 94 ? -2.204 -12.554 -16.061 1.00 29.90 698 PRO A C 1
ATOM 717 O O . PRO A 1 94 ? -1.712 -11.549 -16.568 1.00 26.00 698 PRO A O 1
ATOM 721 N N . LEU A 1 95 ? -3.381 -12.541 -15.442 1.00 20.72 699 LEU A N 1
ATOM 722 C CA . LEU A 1 95 ? -4.161 -11.309 -15.326 1.00 24.87 699 LEU A CA 1
ATOM 723 C C . LEU A 1 95 ? -3.829 -10.468 -14.078 1.00 30.46 699 LEU A C 1
ATOM 724 O O . LEU A 1 95 ? -4.109 -9.271 -14.033 1.00 23.43 699 LEU A O 1
ATOM 729 N N . LEU A 1 96 ? -3.238 -11.092 -13.065 1.00 24.27 700 LEU A N 1
ATOM 730 C CA . LEU A 1 96 ? -3.035 -10.416 -11.783 1.00 25.34 700 LEU A CA 1
ATOM 731 C C . LEU A 1 96 ? -2.042 -9.267 -11.927 1.00 30.36 700 LEU A C 1
ATOM 732 O O . LEU A 1 96 ? -1.061 -9.374 -12.660 1.00 34.80 700 LEU A O 1
ATOM 737 N N . ASN A 1 97 ? -2.337 -8.152 -11.270 1.00 28.51 701 ASN A N 1
ATOM 738 C CA . ASN A 1 97 ? -1.454 -6.985 -11.275 1.00 32.20 701 ASN A CA 1
ATOM 739 C C . ASN A 1 97 ? -1.177 -6.387 -12.650 1.00 29.36 701 ASN A C 1
ATOM 740 O O . ASN A 1 97 ? -0.142 -5.757 -12.870 1.00 27.91 701 ASN A O 1
ATOM 745 N N . GLU A 1 98 ? -2.117 -6.577 -13.574 1.00 24.18 702 GLU A N 1
ATOM 746 C CA . GLU A 1 98 ? -2.034 -5.974 -14.891 1.00 21.90 702 GLU A CA 1
ATOM 747 C C . GLU A 1 98 ? -3.383 -5.331 -15.174 1.00 22.34 702 GLU A C 1
ATOM 748 O O . GLU A 1 98 ? -4.378 -5.661 -14.524 1.00 23.24 702 GLU A O 1
ATOM 754 N N . THR A 1 99 ? -3.413 -4.415 -16.132 1.00 20.81 703 THR A N 1
ATOM 755 C CA . THR A 1 99 ? -4.667 -3.729 -16.446 1.00 29.62 703 THR A CA 1
ATOM 756 C C . THR A 1 99 ? -5.503 -4.555 -17.395 1.00 24.02 703 THR A C 1
ATOM 757 O O . THR A 1 99 ? -4.970 -5.176 -18.318 1.00 24.46 703 THR A O 1
ATOM 761 N N . SER A 1 100 ? -6.821 -4.542 -17.191 1.00 19.76 704 SER A N 1
ATOM 762 C CA . SER A 1 100 ? -7.750 -5.140 -18.136 1.00 20.65 704 SER A CA 1
ATOM 763 C C . SER A 1 100 ? -8.874 -4.122 -18.310 1.00 19.98 704 SER A C 1
ATOM 764 O O . SER A 1 100 ? -9.153 -3.336 -17.403 1.00 26.03 704 SER A O 1
ATOM 767 N N . ARG A 1 101 ? -9.506 -4.126 -19.470 1.00 18.93 705 ARG A N 1
ATOM 768 C CA . ARG A 1 101 ? -10.702 -3.307 -19.656 1.00 22.15 705 ARG A CA 1
ATOM 769 C C . ARG A 1 101 ? -11.937 -4.126 -19.299 1.00 23.63 705 ARG A C 1
ATOM 770 O O . ARG A 1 101 ? -12.125 -5.228 -19.822 1.00 25.32 705 ARG A O 1
ATOM 778 N N . LEU A 1 102 ? -12.773 -3.594 -18.405 1.00 21.06 706 LEU A N 1
ATOM 779 C CA . LEU A 1 102 ? -14.025 -4.246 -18.041 1.00 23.57 706 LEU A CA 1
ATOM 780 C C . LEU A 1 102 ? -15.192 -3.274 -18.218 1.00 22.01 706 LEU A C 1
ATOM 781 O O . LEU A 1 102 ? -15.029 -2.063 -18.102 1.00 25.45 706 LEU A O 1
ATOM 786 N N . ARG A 1 103 ? -16.371 -3.813 -18.483 1.00 24.20 707 ARG A N 1
ATOM 787 C CA . ARG A 1 103 ? -17.565 -2.993 -18.545 1.00 19.35 707 ARG A CA 1
ATOM 788 C C . ARG A 1 103 ? -18.468 -3.553 -17.467 1.00 23.65 707 ARG A C 1
ATOM 789 O O . ARG A 1 103 ? -18.835 -4.737 -17.524 1.00 25.37 707 ARG A O 1
ATOM 797 N N . VAL A 1 104 ? -18.819 -2.724 -16.492 1.00 23.67 708 VAL A N 1
ATOM 798 C CA . VAL A 1 104 ? -19.557 -3.223 -15.332 1.00 17.39 708 VAL A CA 1
ATOM 799 C C . VAL A 1 104 ? -20.891 -2.506 -15.110 1.00 27.32 708 VAL A C 1
ATOM 800 O O . VAL A 1 104 ? -21.088 -1.397 -15.595 1.00 23.88 708 VAL A O 1
ATOM 804 N N . PHE A 1 105 ? -21.787 -3.156 -14.366 1.00 20.14 709 PHE A N 1
ATOM 805 C CA . PHE A 1 105 ? -23.083 -2.581 -14.011 1.00 19.46 709 PHE A CA 1
ATOM 806 C C . PHE A 1 105 ? -23.505 -3.073 -12.617 1.00 25.35 709 PHE A C 1
ATOM 807 O O . PHE A 1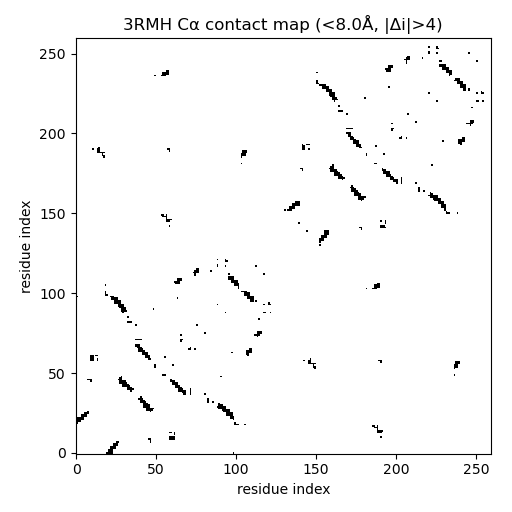 105 ? -22.924 -4.016 -12.087 1.00 25.73 709 PHE A O 1
ATOM 815 N N . GLN A 1 106 ? -24.504 -2.430 -12.019 1.00 30.18 710 GLN A N 1
ATOM 816 C CA . GLN A 1 106 ? -25.004 -2.840 -10.697 1.00 24.75 710 GLN A CA 1
ATOM 817 C C . GLN A 1 106 ? -26.097 -3.900 -10.819 1.00 34.66 710 GLN A C 1
ATOM 818 O O . GLN A 1 106 ? -27.077 -3.701 -11.537 1.00 32.56 710 GLN A O 1
ATOM 824 N N . ARG A 1 107 ? -25.933 -5.023 -10.126 1.00 30.86 711 ARG A N 1
ATOM 825 C CA . ARG A 1 107 ? -26.979 -6.048 -10.090 1.00 51.34 711 ARG A CA 1
ATOM 826 C C . ARG A 1 107 ? -27.884 -5.716 -8.923 1.00 62.35 711 ARG A C 1
ATOM 827 O O . ARG A 1 107 ? -27.397 -5.275 -7.881 1.00 65.93 711 ARG A O 1
ATOM 835 N N . PRO A 1 108 ? -29.197 -5.945 -9.085 1.00 84.31 712 PRO A N 1
ATOM 836 C CA . PRO A 1 108 ? -30.223 -5.635 -8.089 1.00 100.99 712 PRO A CA 1
ATOM 837 C C . PRO A 1 108 ? -29.668 -5.275 -6.696 1.00 107.07 712 PRO A C 1
ATOM 838 O O . PRO A 1 108 ? -29.652 -4.075 -6.422 1.00 113.10 712 PRO A O 1
ATOM 842 N N . ASP A 1 112 ? -29.532 -8.601 -3.839 1.00 93.10 716 ASP A N 1
ATOM 843 C CA . ASP A 1 112 ? -30.294 -8.761 -2.605 1.00 88.95 716 ASP A CA 1
ATOM 844 C C . ASP A 1 112 ? -30.606 -7.338 -2.144 1.00 80.14 716 ASP A C 1
ATOM 845 O O . ASP A 1 112 ? -31.183 -6.559 -2.905 1.00 87.28 716 ASP A O 1
ATOM 850 N N . ARG A 1 113 ? -30.218 -6.981 -0.921 1.00 60.79 717 ARG A N 1
ATOM 851 C CA . ARG A 1 113 ? -30.273 -5.578 -0.512 1.00 46.61 717 ARG A CA 1
ATOM 852 C C . ARG A 1 113 ? -28.913 -4.866 -0.660 1.00 37.84 717 ARG A C 1
ATOM 853 O O . ARG A 1 113 ? -28.835 -3.641 -0.603 1.00 40.00 717 ARG A O 1
ATOM 861 N N . ILE A 1 114 ? -27.850 -5.638 -0.848 1.00 35.12 718 ILE A N 1
ATOM 862 C CA . ILE A 1 114 ? -26.527 -5.069 -1.124 1.00 28.30 718 ILE A CA 1
ATOM 863 C C . ILE A 1 114 ? -26.360 -4.899 -2.633 1.00 36.24 718 ILE A C 1
ATOM 864 O O . ILE A 1 114 ? -26.744 -5.771 -3.405 1.00 36.69 718 ILE A O 1
ATOM 869 N N . ILE A 1 115 ? -25.827 -3.760 -3.051 1.00 26.76 719 ILE A N 1
ATOM 870 C CA . ILE A 1 115 ? -25.536 -3.545 -4.460 1.00 29.53 719 ILE A CA 1
ATOM 871 C C . ILE A 1 115 ? -24.272 -4.294 -4.830 1.00 30.46 719 ILE A C 1
ATOM 872 O O . ILE A 1 115 ? -23.266 -4.217 -4.132 1.00 29.29 719 ILE A O 1
ATOM 877 N N . ARG A 1 116 ? -24.331 -5.057 -5.906 1.00 27.54 720 ARG A N 1
ATOM 878 C CA . ARG A 1 116 ? -23.135 -5.752 -6.343 1.00 30.31 720 ARG A CA 1
ATOM 879 C C . ARG A 1 116 ? -22.862 -5.376 -7.770 1.00 31.83 720 ARG A C 1
ATOM 880 O O . ARG A 1 116 ? -23.786 -5.185 -8.570 1.00 33.25 720 ARG A O 1
ATOM 888 N N . TRP A 1 117 ? -21.580 -5.266 -8.082 1.00 24.51 721 TRP A N 1
ATOM 889 C CA . TRP A 1 117 ? -21.139 -4.948 -9.428 1.00 25.00 721 TRP A CA 1
ATOM 890 C C . TRP A 1 117 ? -20.816 -6.232 -10.174 1.00 25.64 721 TRP A C 1
ATOM 891 O O . TRP A 1 117 ? -20.280 -7.178 -9.590 1.00 23.87 721 TRP A O 1
ATOM 902 N N . SER A 1 118 ? -21.168 -6.273 -11.456 1.00 23.22 722 SER A N 1
ATOM 903 C CA . SER A 1 118 ? -20.949 -7.450 -12.284 1.00 21.62 722 SER A CA 1
ATOM 904 C C . SER A 1 118 ? -20.455 -6.972 -13.619 1.00 23.95 722 SER A C 1
ATOM 905 O O . SER A 1 118 ? -20.758 -5.856 -14.013 1.00 23.34 722 SER A O 1
ATOM 908 N N . PRO A 1 119 ? -19.683 -7.810 -14.314 1.00 25.03 723 PRO A N 1
ATOM 909 C CA . PRO A 1 119 ? -19.187 -7.414 -15.628 1.00 19.41 723 PRO A CA 1
ATOM 910 C C . PRO A 1 119 ? -20.093 -7.918 -16.749 1.00 26.12 723 PRO A C 1
ATOM 911 O O . PRO A 1 119 ? -20.862 -8.873 -16.579 1.00 27.87 723 PRO A O 1
ATOM 915 N N . ILE A 1 120 ? -19.976 -7.277 -17.904 1.00 24.05 724 ILE A N 1
ATOM 916 C CA . ILE A 1 120 ? -20.806 -7.579 -19.058 1.00 27.61 724 ILE A CA 1
ATOM 917 C C . ILE A 1 120 ? -19.987 -8.218 -20.165 1.00 31.80 724 ILE A C 1
ATOM 918 O O . ILE A 1 120 ? -18.925 -7.716 -20.522 1.00 37.39 724 ILE A O 1
ATOM 923 N N . GLU A 1 121 ? -20.475 -9.333 -20.703 1.00 28.84 725 GLU A N 1
ATOM 924 C CA . GLU A 1 121 ? -19.805 -10.000 -21.816 1.00 34.39 725 GLU A CA 1
ATOM 925 C C . GLU A 1 121 ? -18.310 -10.174 -21.524 1.00 34.16 725 GLU A C 1
ATOM 926 O O . GLU A 1 121 ? -17.463 -9.910 -22.375 1.00 32.38 725 GLU A O 1
ATOM 932 N N . CYS A 1 122 ? -17.997 -10.601 -20.304 1.00 26.43 726 CYS A N 1
ATOM 933 C CA . CYS A 1 122 ? -16.621 -10.838 -19.891 1.00 27.57 726 CYS A CA 1
ATOM 934 C C . CYS A 1 122 ? -16.326 -12.338 -19.986 1.00 32.33 726 CYS A C 1
ATOM 935 O O . CYS A 1 122 ? -17.081 -13.158 -19.457 1.00 26.31 726 CYS A O 1
ATOM 938 N N . THR A 1 123 ? -15.250 -12.700 -20.683 1.00 25.64 727 THR A N 1
ATOM 939 C CA . THR A 1 123 ? -14.840 -14.103 -20.779 1.00 18.98 727 THR A CA 1
ATOM 940 C C . THR A 1 123 ? -13.342 -14.224 -20.539 1.00 23.85 727 THR A C 1
ATOM 941 O O . THR A 1 123 ? -12.596 -13.269 -20.771 1.00 21.93 727 THR A O 1
ATOM 945 N N . ILE A 1 124 ? -12.896 -15.391 -20.078 1.00 24.18 728 ILE A N 1
ATOM 946 C CA . ILE A 1 124 ? -11.464 -15.614 -19.906 1.00 25.26 728 ILE A CA 1
ATOM 947 C C . ILE A 1 124 ? -10.757 -15.495 -21.262 1.00 21.60 728 ILE A C 1
ATOM 948 O O . ILE A 1 124 ? -9.650 -14.962 -21.349 1.00 25.41 728 ILE A O 1
ATOM 953 N N . GLN A 1 125 ? -11.405 -15.951 -22.331 1.00 25.01 729 GLN A N 1
ATOM 954 C CA . GLN A 1 125 ? -10.813 -15.819 -23.671 1.00 30.07 729 GLN A CA 1
ATOM 955 C C . GLN A 1 125 ? -10.556 -14.359 -24.064 1.00 29.96 729 GLN A C 1
ATOM 956 O O . GLN A 1 125 ? -9.507 -14.025 -24.599 1.00 28.78 729 GLN A O 1
ATOM 962 N N . GLU A 1 126 ? -11.522 -13.487 -23.807 1.00 29.05 730 GLU A N 1
ATOM 963 C CA . GLU A 1 126 ? -11.361 -12.080 -24.138 1.00 24.97 730 GLU A CA 1
ATOM 964 C C . GLU A 1 126 ? -10.297 -11.381 -23.282 1.00 25.35 730 GLU A C 1
ATOM 965 O O . GLU A 1 126 ? -9.594 -10.504 -23.779 1.00 22.95 730 GLU A O 1
ATOM 971 N N . LEU A 1 127 ? -10.216 -11.736 -21.994 1.00 24.14 731 LEU A N 1
ATOM 972 C CA . LEU A 1 127 ? -9.221 -11.160 -21.093 1.00 20.28 731 LEU A CA 1
ATOM 973 C C . LEU A 1 127 ? -7.835 -11.597 -21.542 1.00 18.11 731 LEU A C 1
ATOM 974 O O . LEU A 1 127 ? -6.870 -10.836 -21.439 1.00 19.48 731 LEU A O 1
ATOM 979 N N . ARG A 1 128 ? -7.734 -12.825 -22.031 1.00 19.42 732 ARG A N 1
ATOM 980 C CA . ARG A 1 128 ? -6.453 -13.331 -22.515 1.00 22.97 732 ARG A CA 1
ATOM 981 C C . ARG A 1 128 ? -6.026 -12.593 -23.775 1.00 27.75 732 ARG A C 1
ATOM 982 O O . ARG A 1 128 ? -4.838 -12.308 -23.985 1.00 23.30 732 ARG A O 1
ATOM 990 N N . LEU A 1 129 ? -7.002 -12.298 -24.622 1.00 22.74 733 LEU A N 1
ATOM 991 C CA . LEU A 1 129 ? -6.743 -11.567 -25.851 1.00 28.64 733 LEU A CA 1
ATOM 992 C C . LEU A 1 129 ? -6.317 -10.144 -25.527 1.00 25.51 733 LEU A C 1
ATOM 993 O O . LEU A 1 129 ? -5.423 -9.598 -26.169 1.00 24.14 733 LEU A O 1
ATOM 998 N N . GLN A 1 130 ? -6.914 -9.551 -24.496 1.00 20.83 734 GLN A N 1
ATOM 999 C CA . GLN A 1 130 ? -6.502 -8.209 -24.104 1.00 24.24 734 GLN A CA 1
ATOM 1000 C C . GLN A 1 130 ? -5.040 -8.202 -23.697 1.00 23.44 734 GLN A C 1
ATOM 1001 O O . GLN A 1 130 ? -4.303 -7.258 -23.979 1.00 29.83 734 GLN A O 1
ATOM 1007 N N . ARG A 1 131 ? -4.631 -9.251 -22.997 1.00 21.29 735 ARG A N 1
ATOM 1008 C CA . ARG A 1 131 ? -3.238 -9.361 -22.569 1.00 25.41 735 ARG A CA 1
ATOM 1009 C C . ARG A 1 131 ? -2.285 -9.509 -23.749 1.00 23.88 735 ARG A C 1
ATOM 1010 O O . ARG A 1 131 ? -1.210 -8.901 -23.774 1.00 29.79 735 ARG A O 1
ATOM 1018 N N . MET A 1 132 ? -2.657 -10.337 -24.715 1.00 25.65 736 MET A N 1
ATOM 1019 C CA . MET A 1 132 ? -1.873 -10.455 -25.949 1.00 25.36 736 MET A CA 1
ATOM 1020 C C . MET A 1 132 ? -1.724 -9.127 -26.674 1.00 28.15 736 MET A C 1
ATOM 1021 O O 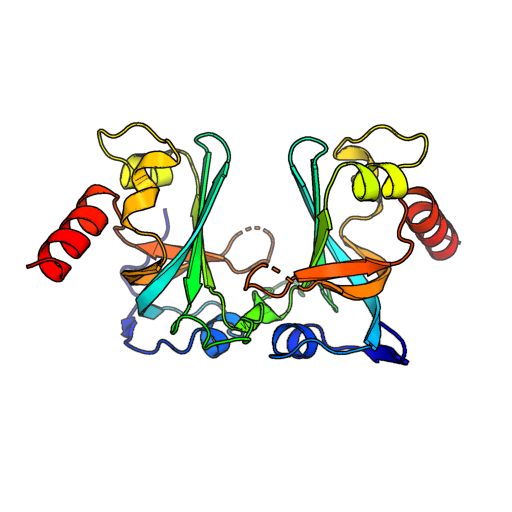. MET A 1 132 ? -0.636 -8.808 -27.150 1.00 31.96 736 MET A O 1
ATOM 1026 N N . PHE A 1 133 ? -2.804 -8.351 -26.767 1.00 28.20 737 PHE A N 1
ATOM 1027 C CA . PHE A 1 133 ? -2.691 -7.037 -27.389 1.00 38.27 737 PHE A CA 1
ATOM 1028 C C . PHE A 1 133 ? -1.719 -6.157 -26.608 1.00 43.73 737 PHE A C 1
ATOM 1029 O O . PHE A 1 133 ? -0.841 -5.521 -27.187 1.00 42.89 737 PHE A O 1
ATOM 1037 N N . ARG A 1 134 ? -1.898 -6.132 -25.292 1.00 40.86 738 ARG A N 1
ATOM 1038 C CA . ARG A 1 134 ? -1.061 -5.361 -24.383 1.00 40.26 738 ARG A CA 1
ATOM 1039 C C . ARG A 1 134 ? 0.407 -5.709 -24.578 1.00 43.07 738 ARG A C 1
ATOM 1040 O O . ARG A 1 134 ? 1.253 -4.819 -24.672 1.00 45.85 738 ARG A O 1
ATOM 1048 N N . LEU A 1 135 ? 0.697 -7.007 -24.657 1.00 37.06 739 LEU A N 1
ATOM 1049 C CA . LEU A 1 135 ? 2.068 -7.495 -24.738 1.00 39.40 739 LEU A CA 1
ATOM 1050 C C . LEU A 1 135 ? 2.695 -7.317 -26.127 1.00 48.28 739 LEU A C 1
ATOM 1051 O O . LEU A 1 135 ? 3.886 -7.574 -26.302 1.00 54.96 739 LEU A O 1
ATOM 1056 N N . ARG A 1 136 ? 1.889 -6.888 -27.100 1.00 43.66 740 ARG A N 1
ATOM 1057 C CA . ARG A 1 136 ? 2.364 -6.587 -28.451 1.00 63.42 740 ARG A CA 1
ATOM 1058 C C . ARG A 1 136 ? 3.789 -6.042 -28.430 1.00 75.60 740 ARG A C 1
ATOM 1059 O O . ARG A 1 136 ? 4.106 -5.134 -27.656 1.00 81.09 740 ARG A O 1
ATOM 1067 N N . SER B 1 2 ? -1.314 -10.656 17.330 1.00 100.95 606 SER B N 1
ATOM 1068 C CA . SER B 1 2 ? -0.039 -10.531 16.629 1.00 101.36 606 SER B CA 1
ATOM 1069 C C . SER B 1 2 ? 0.132 -9.151 15.993 1.00 99.12 606 SER B C 1
ATOM 1070 O O . SER B 1 2 ? 0.775 -9.005 14.952 1.00 100.84 606 SER B O 1
ATOM 1073 N N . THR B 1 3 ? -0.463 -8.147 16.628 1.00 95.35 607 THR B N 1
ATOM 1074 C CA . THR B 1 3 ? -0.214 -6.746 16.302 1.00 89.07 607 THR B CA 1
ATOM 1075 C C . THR B 1 3 ? -0.274 -5.927 17.581 1.00 89.02 607 THR B C 1
ATOM 1076 O O . THR B 1 3 ? -1.139 -6.153 18.430 1.00 87.96 607 THR B O 1
ATOM 1080 N N . ASP B 1 4 ? 0.649 -4.982 17.724 1.00 82.54 608 ASP B N 1
ATOM 1081 C CA . ASP B 1 4 ? 0.666 -4.131 18.904 1.00 80.27 608 ASP B CA 1
ATOM 1082 C C . ASP B 1 4 ? -0.291 -2.960 18.735 1.00 69.70 608 ASP B C 1
ATOM 1083 O O . ASP B 1 4 ? -0.034 -2.041 17.959 1.00 69.62 608 ASP B O 1
ATOM 1088 N N . ILE B 1 5 ? -1.398 -3.006 19.468 1.00 58.67 609 ILE B N 1
ATOM 1089 C CA . ILE B 1 5 ? -2.399 -1.949 19.420 1.00 57.99 609 ILE B CA 1
ATOM 1090 C C . ILE B 1 5 ? -2.533 -1.275 20.783 1.00 60.09 609 ILE B C 1
ATOM 1091 O O . ILE B 1 5 ? -3.486 -0.529 21.035 1.00 54.47 609 ILE B O 1
ATOM 1096 N N . THR B 1 6 ? -1.572 -1.547 21.661 1.00 60.27 610 THR B N 1
ATOM 1097 C CA . THR B 1 6 ? -1.581 -0.987 23.007 1.00 66.82 610 THR B CA 1
ATOM 1098 C C . THR B 1 6 ? -1.377 0.521 22.977 1.00 64.91 610 THR B C 1
ATOM 1099 O O . THR B 1 6 ? -1.811 1.234 23.877 1.00 69.20 610 THR B O 1
ATOM 1103 N N . GLN B 1 7 ? -0.717 1.003 21.931 1.00 63.31 611 GLN B N 1
ATOM 1104 C CA . GLN B 1 7 ? -0.484 2.431 21.786 1.00 71.51 611 GLN B CA 1
ATOM 1105 C C . GLN B 1 7 ? -1.740 3.166 21.312 1.00 67.84 611 GLN B C 1
ATOM 1106 O O . GLN B 1 7 ? -1.927 4.337 21.628 1.00 65.96 611 GLN B O 1
ATOM 1112 N N . TYR B 1 8 ? -2.608 2.464 20.585 1.00 53.39 612 TYR B N 1
ATOM 1113 C CA . TYR B 1 8 ? -3.728 3.093 19.884 1.00 41.09 612 TYR B CA 1
ATOM 1114 C C . TYR B 1 8 ? -4.695 3.869 20.780 1.00 41.84 612 TYR B C 1
ATOM 1115 O O . TYR B 1 8 ? -5.052 3.419 21.872 1.00 50.40 612 TYR B O 1
ATOM 1124 N N . GLU B 1 9 ? -5.147 5.028 20.302 1.00 34.87 613 GLU B N 1
ATOM 1125 C CA . GLU B 1 9 ? -6.210 5.735 20.999 1.00 36.72 613 GLU B CA 1
ATOM 1126 C C . GLU B 1 9 ? -7.590 5.275 20.533 1.00 34.12 613 GLU B C 1
ATOM 1127 O O . GLU B 1 9 ? -7.836 5.054 19.342 1.00 33.89 613 GLU B O 1
ATOM 1133 N N . VAL B 1 10 ? -8.484 5.135 21.492 1.00 34.64 614 VAL B N 1
ATOM 1134 C CA . VAL B 1 10 ? -9.823 4.643 21.224 1.00 40.84 614 VAL B CA 1
ATOM 1135 C C . VAL B 1 10 ? -10.733 5.816 20.904 1.00 42.33 614 VAL B C 1
ATOM 1136 O O . VAL B 1 10 ? -10.831 6.763 21.689 1.00 44.65 614 VAL B O 1
ATOM 1140 N N . VAL B 1 11 ? -11.396 5.760 19.756 1.00 34.73 615 VAL B N 1
ATOM 1141 C CA . VAL B 1 11 ? -12.247 6.865 19.339 1.00 39.49 615 VAL B CA 1
ATOM 1142 C C . VAL B 1 11 ? -13.647 6.374 19.022 1.00 38.69 615 VAL B C 1
ATOM 1143 O O . VAL B 1 11 ? -13.852 5.180 18.792 1.00 33.51 615 VAL B O 1
ATOM 1147 N N . GLU B 1 12 ? -14.603 7.299 19.015 1.00 41.02 616 GLU B N 1
ATOM 1148 C CA . GLU B 1 12 ? -16.011 6.967 18.803 1.00 43.30 616 GLU B CA 1
ATOM 1149 C C . GLU B 1 12 ? -16.495 7.293 17.392 1.00 51.95 616 GLU B C 1
ATOM 1150 O O . GLU B 1 12 ? -17.676 7.121 17.086 1.00 56.80 616 GLU B O 1
ATOM 1156 N N . ASP B 1 13 ? -15.588 7.767 16.538 1.00 57.49 617 ASP B N 1
ATOM 1157 C CA . ASP B 1 13 ? -15.890 7.940 15.117 1.00 59.15 617 ASP B CA 1
ATOM 1158 C C . ASP B 1 13 ? -16.449 6.635 14.562 1.00 55.86 617 ASP B C 1
ATOM 1159 O O . ASP B 1 13 ? -15.945 5.552 14.880 1.00 51.57 617 ASP B O 1
ATOM 1164 N N . HIS B 1 14 ? -17.481 6.725 13.731 1.00 53.64 618 HIS B N 1
ATOM 1165 C CA . HIS B 1 14 ? -18.134 5.510 13.259 1.00 49.73 618 HIS B CA 1
ATOM 1166 C C . HIS B 1 14 ? -18.726 5.591 11.852 1.00 48.72 618 HIS B C 1
ATOM 1167 O O . HIS B 1 14 ? -19.349 4.636 11.390 1.00 49.72 618 HIS B O 1
ATOM 1174 N N . ASN B 1 15 ? -18.553 6.712 11.163 1.00 40.06 619 ASN B N 1
ATOM 1175 C CA . ASN B 1 15 ? -19.052 6.767 9.805 1.00 38.65 619 ASN B CA 1
ATOM 1176 C C . ASN B 1 15 ? -18.267 5.753 8.980 1.00 38.19 619 ASN B C 1
ATOM 1177 O O . ASN B 1 15 ? -17.102 5.969 8.670 1.00 39.37 619 ASN B O 1
ATOM 1182 N N . ILE B 1 16 ? -18.914 4.641 8.647 1.00 34.01 620 ILE B N 1
ATOM 1183 C CA . ILE B 1 16 ? -18.260 3.543 7.942 1.00 32.48 620 ILE B CA 1
ATOM 1184 C C . ILE B 1 16 ? -17.750 3.977 6.575 1.00 31.12 620 ILE B C 1
ATOM 1185 O O . ILE B 1 16 ? -16.648 3.595 6.169 1.00 33.61 620 ILE B O 1
ATOM 1190 N N . SER B 1 17 ? -18.539 4.786 5.875 1.00 33.27 621 SER B N 1
ATOM 1191 C CA . SER B 1 17 ? -18.114 5.349 4.598 1.00 40.63 621 SER B CA 1
ATOM 1192 C C . SER B 1 17 ? -16.787 6.096 4.740 1.00 41.82 621 SER B C 1
ATOM 1193 O O . SER B 1 17 ? -15.912 6.003 3.875 1.00 44.21 621 SER B O 1
ATOM 1196 N N . GLN B 1 18 ? -16.639 6.830 5.838 1.00 35.48 622 GLN B N 1
ATOM 1197 C CA . GLN B 1 18 ? -15.404 7.557 6.109 1.00 40.33 622 GLN B CA 1
ATOM 1198 C C . GLN B 1 18 ? -14.253 6.611 6.439 1.00 37.70 622 GLN B C 1
ATOM 1199 O O . GLN B 1 18 ? -13.111 6.857 6.054 1.00 40.62 622 GLN B O 1
ATOM 1205 N N . LEU B 1 19 ? -14.555 5.527 7.143 1.00 32.81 623 LEU B N 1
ATOM 1206 C CA . LEU B 1 19 ? -13.536 4.560 7.521 1.00 31.03 623 LEU B CA 1
ATOM 1207 C C . LEU B 1 19 ? -12.993 3.843 6.292 1.00 33.17 623 LEU B C 1
ATOM 1208 O O . LEU B 1 19 ? -11.797 3.557 6.206 1.00 29.01 623 LEU B O 1
ATOM 1213 N N . ASN B 1 20 ? -13.877 3.550 5.341 1.00 26.91 624 ASN B N 1
ATOM 1214 C CA . ASN B 1 20 ? -13.465 2.848 4.121 1.00 25.11 624 ASN B CA 1
ATOM 1215 C C . ASN B 1 20 ? -12.579 3.680 3.221 1.00 26.79 624 ASN B C 1
ATOM 1216 O O . ASN B 1 20 ? -11.949 3.151 2.305 1.00 25.49 624 ASN B O 1
ATOM 1221 N N . HIS B 1 21 ? -12.542 4.983 3.465 1.00 25.87 625 HIS B N 1
ATOM 1222 C CA . HIS B 1 21 ? -11.706 5.864 2.643 1.00 32.33 625 HIS B CA 1
ATOM 1223 C C . HIS B 1 21 ? -10.317 6.103 3.226 1.00 38.22 625 HIS B C 1
ATOM 1224 O O . HIS B 1 21 ? -9.431 6.610 2.531 1.00 36.60 625 HIS B O 1
ATOM 1231 N N . LEU B 1 22 ? -10.125 5.742 4.491 1.00 28.30 626 LEU B N 1
ATOM 1232 C CA . LEU B 1 22 ? -8.844 6.003 5.159 1.00 34.40 626 LEU B CA 1
ATOM 1233 C C . LEU B 1 22 ? -7.710 5.293 4.426 1.00 34.38 626 LEU B C 1
ATOM 1234 O O . LEU B 1 22 ? -7.645 4.061 4.401 1.00 30.09 626 LEU B O 1
ATOM 1239 N N . GLN B 1 23 ? -6.830 6.092 3.832 1.00 32.10 627 GLN B N 1
ATOM 1240 C CA . GLN B 1 23 ? -5.747 5.615 2.978 1.00 45.17 627 GLN B CA 1
ATOM 1241 C C . GLN B 1 23 ? -4.532 5.142 3.771 1.00 46.91 627 GLN B C 1
ATOM 1242 O O . GLN B 1 23 ? -3.820 4.228 3.358 1.00 46.26 627 GLN B O 1
ATOM 1248 N N . HIS B 1 24 ? -4.292 5.769 4.911 1.00 42.74 628 HIS B N 1
ATOM 1249 C CA . HIS B 1 24 ? -3.102 5.452 5.686 1.00 59.30 628 HIS B CA 1
ATOM 1250 C C . HIS B 1 24 ? -3.488 4.730 6.964 1.00 51.35 628 HIS B C 1
ATOM 1251 O O . HIS B 1 24 ? -4.560 4.969 7.522 1.00 41.32 628 HIS B O 1
ATOM 1258 N N . LEU B 1 25 ? -2.615 3.840 7.421 1.00 53.25 629 LEU B N 1
ATOM 1259 C CA . LEU B 1 25 ? -2.819 3.184 8.699 1.00 48.14 629 LEU B CA 1
ATOM 1260 C C . LEU B 1 25 ? -2.890 4.230 9.793 1.00 48.95 629 LEU B C 1
ATOM 1261 O O . LEU B 1 25 ? -1.941 4.985 9.995 1.00 44.68 629 LEU B O 1
ATOM 1266 N N . THR B 1 26 ? -4.020 4.288 10.488 1.00 46.31 630 THR B N 1
ATOM 1267 C CA . THR B 1 26 ? -4.116 5.150 11.643 1.00 39.47 630 THR B CA 1
ATOM 1268 C C . THR B 1 26 ? -3.821 4.293 12.858 1.00 41.83 630 THR B C 1
ATOM 1269 O O . THR B 1 26 ? -3.901 3.054 12.810 1.00 56.71 630 THR B O 1
ATOM 1273 N N . PRO B 1 27 ? -3.479 4.961 13.943 1.00 34.68 631 PRO B N 1
ATOM 1274 C CA . PRO B 1 27 ? -3.197 4.306 15.206 1.00 36.10 631 PRO B CA 1
ATOM 1275 C C . PRO B 1 27 ? -4.398 4.512 16.108 1.00 34.74 631 PRO B C 1
ATOM 1276 O O . PRO B 1 27 ? -4.263 4.972 17.241 1.00 35.08 631 PRO B O 1
ATOM 1278 N N . LYS B 1 28 ? -5.577 4.173 15.590 1.00 37.02 632 LYS B N 1
ATOM 1279 C CA . LYS B 1 28 ? -6.814 4.359 16.326 1.00 31.51 632 LYS B CA 1
ATOM 1280 C C . LYS B 1 28 ? -7.657 3.090 16.338 1.00 27.20 632 LYS B C 1
ATOM 1281 O O . LYS B 1 28 ? -7.581 2.261 15.430 1.00 29.69 632 LYS B O 1
ATOM 1287 N N . ILE B 1 29 ? -8.452 2.960 17.388 1.00 25.99 633 ILE B N 1
ATOM 1288 C CA . ILE B 1 29 ? -9.420 1.890 17.504 1.00 24.37 633 ILE B CA 1
ATOM 1289 C C . ILE B 1 29 ? -10.763 2.579 17.495 1.00 24.42 633 ILE B C 1
ATOM 1290 O O . ILE B 1 29 ? -10.985 3.525 18.260 1.00 29.17 633 ILE B O 1
ATOM 1295 N N . TYR B 1 30 ? -11.640 2.122 16.608 1.00 25.66 634 TYR B N 1
ATOM 1296 C CA . TYR B 1 30 ? -12.928 2.759 16.407 1.00 25.27 634 TYR B CA 1
ATOM 1297 C C . TYR B 1 30 ? -13.998 1.890 17.023 1.00 22.14 634 TYR B C 1
ATOM 1298 O O . TYR B 1 30 ? -14.099 0.698 16.718 1.00 24.91 634 TYR B O 1
ATOM 1307 N N . VAL B 1 31 ? -14.797 2.492 17.891 1.00 21.91 635 VAL B N 1
ATOM 1308 C CA . VAL B 1 31 ? -15.867 1.761 18.529 1.00 26.83 635 VAL B CA 1
ATOM 1309 C C . VAL B 1 31 ? -17.092 1.905 17.646 1.00 27.89 635 VAL B C 1
ATOM 1310 O O . VAL B 1 31 ? -17.525 3.016 17.347 1.00 34.23 635 VAL B O 1
ATOM 1314 N N . LEU B 1 32 ? -17.652 0.778 17.226 1.00 25.75 636 LEU B N 1
ATOM 1315 C CA . LEU B 1 32 ? -18.800 0.799 16.345 1.00 23.76 636 LEU B CA 1
ATOM 1316 C C . LEU B 1 32 ? -19.972 0.079 16.986 1.00 30.52 636 LEU B C 1
ATOM 1317 O O . LEU B 1 32 ? -19.792 -0.976 17.585 1.00 27.51 636 LEU B O 1
ATOM 1322 N N . ASN B 1 33 ? -21.157 0.667 16.874 1.00 29.54 637 ASN B N 1
ATOM 1323 C CA . ASN B 1 33 ? -22.399 -0.040 17.167 1.00 21.74 637 ASN B CA 1
ATOM 1324 C C . ASN B 1 33 ? -23.148 -0.213 15.863 1.00 29.69 637 ASN B C 1
ATOM 1325 O O . ASN B 1 33 ? -23.738 0.739 15.346 1.00 30.14 637 ASN B O 1
ATOM 1330 N N . VAL B 1 34 ? -23.095 -1.421 15.308 1.00 25.07 638 VAL B N 1
ATOM 1331 C CA . VAL B 1 34 ? -23.474 -1.608 13.920 1.00 24.00 638 VAL B CA 1
ATOM 1332 C C . VAL B 1 34 ? -24.248 -2.885 13.708 1.00 25.96 638 VAL B C 1
ATOM 1333 O O . VAL B 1 34 ? -24.206 -3.779 14.550 1.00 25.33 638 VAL B O 1
ATOM 1337 N N . TYR B 1 35 ? -24.952 -2.963 12.582 1.00 23.31 639 TYR B N 1
ATOM 1338 C CA . TYR B 1 35 ? -25.711 -4.161 12.230 1.00 21.99 639 TYR B CA 1
ATOM 1339 C C . TYR B 1 35 ? -24.846 -5.133 11.483 1.00 22.88 639 TYR B C 1
ATOM 1340 O O . TYR B 1 35 ? -24.215 -4.755 10.502 1.00 23.57 639 TYR B O 1
ATOM 1349 N N . ILE B 1 36 ? -24.834 -6.386 11.919 1.00 22.13 640 ILE B N 1
ATOM 1350 C CA . ILE B 1 36 ? -24.153 -7.435 11.145 1.00 19.67 640 ILE B CA 1
ATOM 1351 C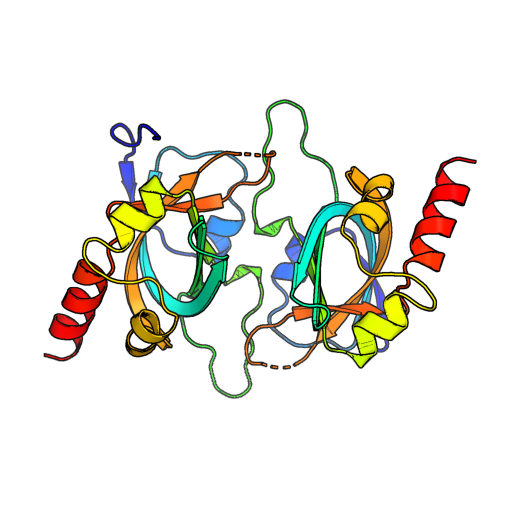 C . ILE B 1 36 ? -25.118 -7.912 10.080 1.00 25.99 640 ILE B C 1
ATOM 1352 O O . ILE B 1 36 ? -26.199 -8.392 10.401 1.00 26.62 640 ILE B O 1
ATOM 1357 N N . ILE B 1 37 ? -24.753 -7.790 8.808 1.00 23.55 641 ILE B N 1
ATOM 1358 C CA . ILE B 1 37 ? -25.688 -8.191 7.753 1.00 29.54 641 ILE B CA 1
ATOM 1359 C C . ILE B 1 37 ? -25.268 -9.414 6.952 1.00 34.00 641 ILE B C 1
ATOM 1360 O O . ILE B 1 37 ? -26.061 -9.969 6.213 1.00 32.15 641 ILE B O 1
ATOM 1365 N N . ASP B 1 38 ? -24.016 -9.830 7.071 1.00 28.20 642 ASP B N 1
ATOM 1366 C CA . ASP B 1 38 ? -23.587 -11.027 6.360 1.00 28.37 642 ASP B CA 1
ATOM 1367 C C . ASP B 1 38 ? -22.382 -11.579 7.071 1.00 25.37 642 ASP B C 1
ATOM 1368 O O . ASP B 1 38 ? -21.562 -10.827 7.598 1.00 23.84 642 ASP B O 1
ATOM 1373 N N . VAL B 1 39 ? -22.282 -12.898 7.106 1.00 23.34 643 VAL B N 1
ATOM 1374 C CA . VAL B 1 39 ? -21.087 -13.537 7.610 1.00 28.93 643 VAL B CA 1
ATOM 1375 C C . VAL B 1 39 ? -20.671 -14.610 6.620 1.00 31.57 643 VAL B C 1
ATOM 1376 O O . VAL B 1 39 ? -21.500 -15.353 6.106 1.00 29.76 643 VAL B O 1
ATOM 1380 N N . GLU B 1 40 ? -19.379 -14.680 6.344 1.00 22.65 644 GLU B N 1
ATOM 1381 C CA . GLU B 1 40 ? -18.871 -15.701 5.458 1.00 29.58 644 GLU B CA 1
ATOM 1382 C C . GLU B 1 40 ? -17.743 -16.418 6.164 1.00 30.95 644 GLU B C 1
ATOM 1383 O O . GLU B 1 40 ? -16.925 -15.791 6.836 1.00 27.76 644 GLU B O 1
ATOM 1389 N N . ILE B 1 41 ? -17.726 -17.739 6.042 1.00 30.71 645 ILE B N 1
ATOM 1390 C CA . ILE B 1 41 ? -16.683 -18.548 6.649 1.00 31.62 645 ILE B CA 1
ATOM 1391 C C . ILE B 1 41 ? -15.836 -19.218 5.572 1.00 42.58 645 ILE B C 1
ATOM 1392 O O . ILE B 1 41 ? -16.369 -19.779 4.620 1.00 33.36 645 ILE B O 1
ATOM 1397 N N . VAL B 1 42 ? -14.519 -19.142 5.726 1.00 44.98 646 VAL B N 1
ATOM 1398 C CA . VAL B 1 42 ? -13.596 -19.829 4.827 1.00 49.39 646 VAL B CA 1
ATOM 1399 C C . VAL B 1 42 ? -12.856 -20.909 5.612 1.00 53.01 646 VAL B C 1
ATOM 1400 O O . VAL B 1 42 ? -11.880 -20.623 6.306 1.00 50.22 646 VAL B O 1
ATOM 1404 N N . TYR B 1 43 ? -13.346 -22.143 5.518 1.00 61.29 647 TYR B N 1
ATOM 1405 C CA . TYR B 1 43 ? -12.787 -23.269 6.263 1.00 68.74 647 TYR B CA 1
ATOM 1406 C C . TYR B 1 43 ? -12.721 -22.953 7.752 1.00 65.65 647 TYR B C 1
ATOM 1407 O O . TYR B 1 43 ? -13.682 -22.446 8.323 1.00 65.44 647 TYR B O 1
ATOM 1416 N N . ASP B 1 44 ? -11.591 -23.262 8.377 1.00 65.01 648 ASP B N 1
ATOM 1417 C CA . ASP B 1 44 ? -11.360 -22.871 9.761 1.00 67.97 648 ASP B CA 1
ATOM 1418 C C . ASP B 1 44 ? -10.274 -21.805 9.808 1.00 57.50 648 ASP B C 1
ATOM 1419 O O . ASP B 1 44 ? -9.599 -21.624 10.828 1.00 56.87 648 ASP B O 1
ATOM 1424 N N . GLN B 1 45 ? -10.129 -21.092 8.694 1.00 48.99 649 GLN B N 1
ATOM 1425 C CA . GLN B 1 45 ? -9.036 -20.148 8.514 1.00 45.29 649 GLN B CA 1
ATOM 1426 C C . GLN B 1 45 ? -9.463 -18.687 8.615 1.00 34.12 649 GLN B C 1
ATOM 1427 O O . GLN B 1 45 ? -8.672 -17.842 9.036 1.00 40.61 649 GLN B O 1
ATOM 1433 N N . GLU B 1 46 ? -10.696 -18.378 8.219 1.00 32.53 650 GLU B N 1
ATOM 1434 C CA . GLU B 1 46 ? -11.122 -16.984 8.188 1.00 30.46 650 GLU B CA 1
ATOM 1435 C C . GLU B 1 46 ? -12.621 -16.792 8.377 1.00 30.60 650 GLU B C 1
ATOM 1436 O O . GLU B 1 46 ? -13.428 -17.574 7.884 1.00 36.96 650 GLU B O 1
ATOM 1442 N N . ILE B 1 47 ? -12.971 -15.725 9.085 1.00 25.56 651 ILE B N 1
ATOM 1443 C CA . ILE B 1 47 ? -14.361 -15.291 9.225 1.00 21.55 651 ILE B CA 1
ATOM 1444 C C . ILE B 1 47 ? -14.446 -13.852 8.736 1.00 23.53 651 ILE B C 1
ATOM 1445 O O . ILE B 1 47 ? -13.686 -12.988 9.184 1.00 25.43 651 ILE B O 1
ATOM 1450 N N . ARG B 1 48 ? -15.355 -13.595 7.807 1.00 18.72 652 ARG B N 1
ATOM 1451 C CA . ARG B 1 48 ? -15.593 -12.245 7.328 1.00 17.74 652 ARG B CA 1
ATOM 1452 C C . ARG B 1 48 ? -16.993 -11.782 7.692 1.00 20.93 652 ARG B C 1
ATOM 1453 O O . ARG B 1 48 ? -17.975 -12.437 7.354 1.00 22.73 652 ARG B O 1
ATOM 1461 N N . ILE B 1 49 ? -17.068 -10.637 8.354 1.00 22.57 653 ILE B N 1
ATOM 1462 C CA . ILE B 1 49 ? -18.335 -10.099 8.868 1.00 15.94 653 ILE B CA 1
ATOM 1463 C C . ILE B 1 49 ? -18.592 -8.739 8.227 1.00 21.44 653 ILE B C 1
ATOM 1464 O O . ILE B 1 49 ? -17.786 -7.826 8.379 1.00 26.56 653 ILE B O 1
ATOM 1469 N N . LYS B 1 50 ? -19.710 -8.595 7.517 1.00 21.62 654 LYS B N 1
ATOM 1470 C CA . LYS B 1 50 ? -20.064 -7.306 6.924 1.00 21.15 654 LYS B CA 1
ATOM 1471 C C . LYS B 1 50 ? -21.016 -6.545 7.845 1.00 22.04 654 LYS B C 1
ATOM 1472 O O . LYS B 1 50 ? -22.012 -7.098 8.297 1.00 22.95 654 LYS B O 1
ATOM 1478 N N . VAL B 1 51 ? -20.699 -5.283 8.111 1.00 18.70 655 VAL B N 1
ATOM 1479 C CA . VAL B 1 51 ? -21.513 -4.457 9.004 1.00 24.75 655 VAL B CA 1
ATOM 1480 C C . VAL B 1 51 ? -21.858 -3.115 8.373 1.00 24.29 655 VAL B C 1
ATOM 1481 O O . VAL B 1 51 ? -21.105 -2.594 7.542 1.00 28.20 655 VAL B O 1
ATOM 1485 N N . VAL B 1 52 ? -23.004 -2.576 8.781 1.00 20.72 656 VAL B N 1
ATOM 1486 C CA . VAL B 1 52 ? -23.529 -1.287 8.323 1.00 22.85 656 VAL B CA 1
ATOM 1487 C C . VAL B 1 52 ? -24.051 -0.477 9.512 1.00 28.77 656 VAL B C 1
ATOM 1488 O O . VAL B 1 52 ? -24.412 -1.048 10.538 1.00 29.13 656 VAL B O 1
ATOM 1492 N N . ASN B 1 53 ? -24.092 0.847 9.380 1.00 28.87 657 ASN B N 1
ATOM 1493 C CA . ASN B 1 53 ? -24.596 1.692 10.453 1.00 30.15 657 ASN B CA 1
ATOM 1494 C C . ASN B 1 53 ? -26.128 1.600 10.583 1.00 37.68 657 ASN B C 1
ATOM 1495 O O . ASN B 1 53 ? -26.663 1.623 11.689 1.00 37.55 657 ASN B O 1
ATOM 1500 N N . GLU B 1 54 ? -26.825 1.490 9.453 1.00 30.91 658 GLU B N 1
ATOM 1501 C CA . GLU B 1 54 ? -28.293 1.389 9.442 1.00 36.87 658 GLU B CA 1
ATOM 1502 C C . GLU B 1 54 ? -28.769 0.349 8.430 1.00 38.08 658 GLU B C 1
ATOM 1503 O O . GLU B 1 54 ? -28.191 0.213 7.355 1.00 34.64 658 GLU B O 1
ATOM 1509 N N . LEU B 1 55 ? -29.821 -0.387 8.762 1.00 39.95 659 LEU B N 1
ATOM 1510 C CA . LEU B 1 55 ? -30.413 -1.278 7.779 1.00 45.98 659 LEU B CA 1
ATOM 1511 C C . LEU B 1 55 ? -31.099 -0.414 6.724 1.00 44.01 659 LEU B C 1
ATOM 1512 O O . LEU B 1 55 ? -31.633 0.641 7.041 1.00 47.45 659 LEU B O 1
ATOM 1517 N N . PRO B 1 56 ? -31.051 -0.835 5.452 1.00 38.40 660 PRO B N 1
ATOM 1518 C CA . PRO B 1 56 ? -31.612 0.047 4.419 1.00 36.41 660 PRO B CA 1
ATOM 1519 C C . PRO B 1 56 ? -33.137 0.167 4.511 1.00 50.80 660 PRO B C 1
ATOM 1520 O O . PRO B 1 56 ? -33.809 -0.818 4.830 1.00 45.91 660 PRO B O 1
ATOM 1524 N N . LEU B 1 57 ? -33.665 1.361 4.240 1.00 46.60 661 LEU B N 1
ATOM 1525 C CA . LEU B 1 57 ? -35.119 1.584 4.255 1.00 67.13 661 LEU B CA 1
ATOM 1526 C C . LEU B 1 57 ? -35.826 0.888 3.088 1.00 66.17 661 LEU B C 1
ATOM 1527 O O . LEU B 1 57 ? -35.179 0.391 2.165 1.00 59.15 661 LEU B O 1
ATOM 1532 N N . VAL B 1 58 ? -37.157 0.888 3.116 1.00 66.86 662 VAL B N 1
ATOM 1533 C CA . VAL B 1 58 ? -37.950 0.176 2.113 1.00 61.45 662 VAL B CA 1
ATOM 1534 C C . VAL B 1 58 ? -37.572 0.523 0.674 1.00 58.55 662 VAL B C 1
ATOM 1535 O O . VAL B 1 58 ? -37.456 1.697 0.314 1.00 55.33 662 VAL B O 1
ATOM 1539 N N . GLY B 1 59 ? -37.393 -0.511 -0.146 1.00 51.46 663 GLY B N 1
ATOM 1540 C CA . GLY B 1 59 ? -37.009 -0.332 -1.538 1.00 52.60 663 GLY B CA 1
ATOM 1541 C C . GLY B 1 59 ? -35.670 0.364 -1.735 1.00 57.00 663 GLY B C 1
ATOM 1542 O O . GLY B 1 59 ? -35.405 0.916 -2.802 1.00 50.97 663 GLY B O 1
ATOM 1543 N N . LYS B 1 60 ? -34.825 0.340 -0.708 1.00 56.35 664 LYS B N 1
ATOM 1544 C CA . LYS B 1 60 ? -33.488 0.932 -0.794 1.00 53.99 664 LYS B CA 1
ATOM 1545 C C . LYS B 1 60 ? -32.403 -0.133 -0.833 1.00 49.29 664 LYS B C 1
ATOM 1546 O O . LYS B 1 60 ? -32.643 -1.287 -0.485 1.00 49.75 664 LYS B O 1
ATOM 1552 N N . TYR B 1 61 ? -31.205 0.264 -1.256 1.00 40.89 665 TYR B N 1
ATOM 1553 C CA . TYR B 1 61 ? -30.070 -0.646 -1.345 1.00 38.47 665 TYR B CA 1
ATOM 1554 C C . TYR B 1 61 ? -28.885 -0.091 -0.554 1.00 34.72 665 TYR B C 1
ATOM 1555 O O . TYR B 1 61 ? -28.799 1.115 -0.318 1.00 38.91 665 TYR B O 1
ATOM 1564 N N . VAL B 1 62 ? -27.975 -0.966 -0.147 1.00 29.75 666 VAL B N 1
ATOM 1565 C CA . VAL B 1 62 ? -26.738 -0.507 0.496 1.00 28.98 666 VAL B CA 1
ATOM 1566 C C . VAL B 1 62 ? -25.544 -0.577 -0.468 1.00 30.91 666 VAL B C 1
ATOM 1567 O O . VAL B 1 62 ? -25.214 -1.639 -1.010 1.00 32.78 666 VAL B O 1
ATOM 1571 N N . PRO B 1 63 ? -24.891 0.567 -0.694 1.00 31.99 667 PRO B N 1
ATOM 1572 C CA . PRO B 1 63 ? -23.744 0.559 -1.608 1.00 27.54 667 PRO B CA 1
ATOM 1573 C C . PRO B 1 63 ? -22.509 0.014 -0.901 1.00 27.39 667 PRO B C 1
ATOM 1574 O O . PRO B 1 63 ? -22.449 0.014 0.335 1.00 27.74 667 PRO B O 1
ATOM 1578 N N . PRO B 1 64 ? -21.520 -0.450 -1.672 1.00 27.76 668 PRO B N 1
ATOM 1579 C CA . PRO B 1 64 ? -20.352 -1.070 -1.045 1.00 21.99 668 PRO B CA 1
ATOM 1580 C C . PRO B 1 64 ? -19.630 -0.167 -0.057 1.00 22.56 668 PRO B C 1
ATOM 1581 O O . PRO B 1 64 ? -19.088 -0.661 0.927 1.00 27.72 668 PRO B O 1
ATOM 1585 N N . VAL B 1 65 ? -19.616 1.137 -0.299 1.00 28.00 669 VAL B N 1
ATOM 1586 C CA . VAL B 1 65 ? -18.841 2.021 0.570 1.00 31.99 669 VAL B CA 1
ATOM 1587 C C . VAL B 1 65 ? -19.453 2.131 1.963 1.00 33.95 669 VAL B C 1
ATOM 1588 O O . VAL B 1 65 ? -18.780 2.545 2.906 1.00 31.41 669 VAL B O 1
ATOM 1590 N N . ASP B 1 66 ? -20.721 1.758 2.097 1.00 28.60 670 ASP B N 1
ATOM 1591 C CA . ASP B 1 66 ? -21.394 1.854 3.398 1.00 33.15 670 ASP B CA 1
ATOM 1592 C C . ASP B 1 66 ? -21.271 0.576 4.216 1.00 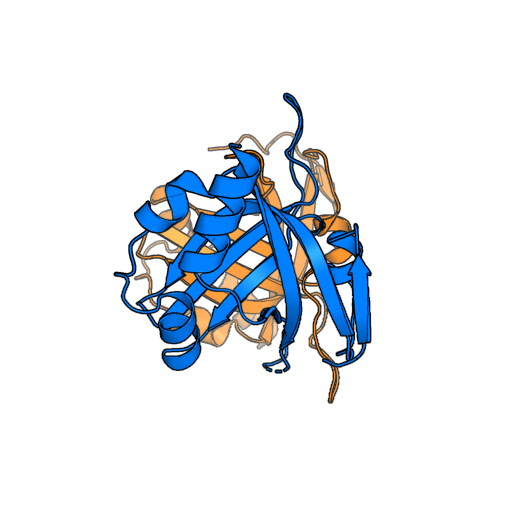28.40 670 ASP B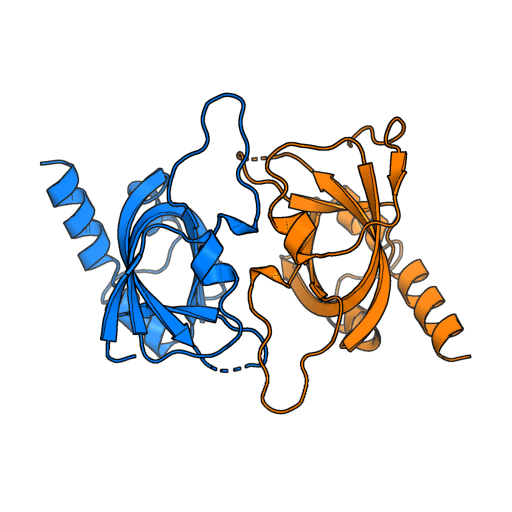 C 1
ATOM 1593 O O . ASP B 1 66 ? -21.863 0.459 5.290 1.00 26.51 670 ASP B O 1
ATOM 1598 N N . ILE B 1 67 ? -20.499 -0.373 3.697 1.00 23.49 671 ILE B N 1
ATOM 1599 C CA . ILE B 1 67 ? -20.301 -1.657 4.343 1.00 22.24 671 ILE B CA 1
ATOM 1600 C C . ILE B 1 67 ? -18.852 -1.802 4.785 1.00 23.72 671 ILE B C 1
ATOM 1601 O O . ILE B 1 67 ? -17.942 -1.622 3.986 1.00 23.91 671 ILE B O 1
ATOM 1606 N N . LEU B 1 68 ? -18.642 -2.132 6.057 1.00 20.10 672 LEU B N 1
ATOM 1607 C CA . LEU B 1 68 ? -17.300 -2.403 6.551 1.00 17.52 672 LEU B CA 1
ATOM 1608 C C . LEU B 1 68 ? -17.135 -3.912 6.606 1.00 20.21 672 LEU B C 1
ATOM 1609 O O . LEU B 1 68 ? -17.959 -4.622 7.194 1.00 20.74 672 LEU B O 1
ATOM 1614 N N . GLU B 1 69 ? -16.099 -4.416 5.948 1.00 17.41 673 GLU B N 1
ATOM 1615 C CA . GLU B 1 69 ? -15.787 -5.833 6.022 1.00 22.70 673 GLU B CA 1
ATOM 1616 C C . GLU B 1 69 ? -14.750 -6.085 7.107 1.00 22.34 673 GLU B C 1
ATOM 1617 O O . GLU B 1 69 ? -13.615 -5.616 7.035 1.00 25.97 673 GLU B O 1
ATOM 1623 N N . VAL B 1 70 ? -15.162 -6.826 8.122 1.00 17.15 674 VAL B N 1
ATOM 1624 C CA . VAL B 1 70 ? -14.346 -7.083 9.304 1.00 21.54 674 VAL B CA 1
ATOM 1625 C C . VAL B 1 70 ? -13.822 -8.511 9.247 1.00 20.36 674 VAL B C 1
ATOM 1626 O O . VAL B 1 70 ? -14.597 -9.452 9.158 1.00 27.70 674 VAL B O 1
ATOM 1630 N N . TYR B 1 71 ? -12.508 -8.665 9.329 1.00 17.11 675 TYR B N 1
ATOM 1631 C CA . TYR B 1 71 ? -11.866 -9.961 9.147 1.00 18.33 675 TYR B CA 1
ATOM 1632 C C . TYR B 1 71 ? -11.299 -10.499 10.429 1.00 22.19 675 TYR B C 1
ATOM 1633 O O . TYR B 1 71 ? -10.618 -9.788 11.158 1.00 24.78 675 TYR B O 1
ATOM 1642 N N . ILE B 1 72 ? -11.554 -11.774 10.684 1.00 17.11 676 ILE B N 1
ATOM 1643 C CA . ILE B 1 72 ? -10.896 -12.491 11.761 1.00 20.37 676 ILE B CA 1
ATOM 1644 C C . ILE B 1 72 ? -10.076 -13.553 11.043 1.00 29.01 676 ILE B C 1
ATOM 1645 O O . ILE B 1 72 ? -10.629 -14.510 10.515 1.00 29.01 676 ILE B O 1
ATOM 1650 N N . THR B 1 73 ? -8.759 -13.384 11.021 1.00 23.23 677 THR B N 1
ATOM 1651 C CA . THR B 1 73 ? -7.940 -14.141 10.075 1.00 32.98 677 THR B CA 1
ATOM 1652 C C . THR B 1 73 ? -6.825 -14.933 10.743 1.00 34.09 677 THR B C 1
ATOM 1653 O O . THR B 1 73 ? -6.105 -14.400 11.585 1.00 33.29 677 THR B O 1
ATOM 1657 N N . GLY B 1 74 ? -6.695 -16.206 10.367 1.00 38.96 678 GLY B N 1
ATOM 1658 C CA . GLY B 1 74 ? -5.662 -17.081 10.902 1.00 44.77 678 GLY B CA 1
ATOM 1659 C C . GLY B 1 74 ? -6.195 -18.057 11.937 1.00 48.89 678 GLY B C 1
ATOM 1660 O O . GLY B 1 74 ? -7.151 -17.750 12.637 1.00 39.42 678 GLY B O 1
ATOM 1661 N N . LYS B 1 75 ? -5.571 -19.227 12.044 1.00 47.05 679 LYS B N 1
ATOM 1662 C CA . LYS B 1 75 ? -6.025 -20.255 12.981 1.00 51.22 679 LYS B CA 1
ATOM 1663 C C . LYS B 1 75 ? -6.141 -19.709 14.401 1.00 46.62 679 LYS B C 1
ATOM 1664 O O . LYS B 1 75 ? -7.106 -19.997 15.112 1.00 50.18 679 LYS B O 1
ATOM 1670 N N . GLU B 1 76 ? -5.151 -18.918 14.808 1.00 39.31 680 GLU B N 1
ATOM 1671 C CA . GLU B 1 76 ? -5.085 -18.413 16.172 1.00 45.26 680 GLU B CA 1
ATOM 1672 C C . GLU B 1 76 ? -6.208 -17.428 16.500 1.00 35.75 680 GLU B C 1
ATOM 1673 O O . GLU B 1 76 ? -6.842 -17.531 17.551 1.00 39.29 680 GLU B O 1
ATOM 1679 N N . GLU B 1 77 ? -6.439 -16.472 15.605 1.00 34.58 681 GLU B N 1
ATOM 1680 C CA . GLU B 1 77 ? -7.512 -15.495 15.778 1.00 35.55 681 GLU B CA 1
ATOM 1681 C C . GLU B 1 77 ? -8.892 -16.153 15.752 1.00 30.48 681 GLU B C 1
ATOM 1682 O O . GLU B 1 77 ? -9.783 -15.797 16.534 1.00 29.27 681 GLU B O 1
ATOM 1688 N N . VAL B 1 78 ? -9.073 -17.099 14.841 1.00 30.27 682 VAL B N 1
ATOM 1689 C CA . VAL B 1 78 ? -10.322 -17.843 14.755 1.00 28.28 682 VAL B CA 1
ATOM 1690 C C . VAL B 1 78 ? -10.594 -18.631 16.034 1.00 35.69 682 VAL B C 1
ATOM 1691 O O . VAL B 1 78 ? -11.710 -18.613 16.569 1.00 31.56 682 VAL B O 1
ATOM 1695 N N . GLN B 1 79 ? -9.572 -19.313 16.539 1.00 37.85 683 GLN B N 1
ATOM 1696 C CA . GLN B 1 79 ? -9.736 -20.064 17.776 1.00 39.53 683 GLN B CA 1
ATOM 1697 C C . GLN B 1 79 ? -9.989 -19.145 18.965 1.00 35.16 683 GLN B C 1
ATOM 1698 O O . GLN B 1 79 ? -10.797 -19.460 19.834 1.00 40.51 683 GLN B O 1
ATOM 1704 N N . ASN B 1 80 ? -9.312 -18.004 19.010 1.00 36.55 684 ASN B N 1
ATOM 1705 C CA . ASN B 1 80 ? -9.583 -17.046 20.080 1.00 31.94 684 ASN B CA 1
ATOM 1706 C C . ASN B 1 80 ? -11.026 -16.564 19.996 1.00 25.47 684 ASN B C 1
ATOM 1707 O O . ASN B 1 80 ? -11.705 -16.406 21.016 1.00 31.95 684 ASN B O 1
ATOM 1712 N N . PHE B 1 81 ? -11.503 -16.329 18.781 1.00 29.59 685 PHE B N 1
ATOM 1713 C CA . PHE B 1 81 ? -12.891 -15.916 18.596 1.00 26.81 685 PHE B CA 1
ATOM 1714 C C . PHE B 1 81 ? -13.886 -16.981 19.067 1.00 36.28 685 PHE B C 1
ATOM 1715 O O . PHE B 1 81 ? -14.888 -16.662 19.706 1.00 29.95 685 PHE B O 1
ATOM 1723 N N . LEU B 1 82 ? -13.612 -18.245 18.760 1.00 33.06 686 LEU B N 1
ATOM 1724 C CA . LEU B 1 82 ? -14.555 -19.322 19.080 1.00 27.57 686 LEU B CA 1
ATOM 1725 C C . LEU B 1 82 ? -14.513 -19.772 20.537 1.00 35.87 686 LEU B C 1
ATOM 1726 O O . LEU B 1 82 ? -15.547 -20.089 21.128 1.00 41.79 686 LEU B O 1
ATOM 1731 N N . GLY B 1 83 ? -13.320 -19.832 21.114 1.00 40.67 687 GLY B N 1
ATOM 1732 C CA . GLY B 1 83 ? -13.178 -20.473 22.409 1.00 41.67 687 GLY B CA 1
ATOM 1733 C C . GLY B 1 83 ? -13.557 -21.942 22.291 1.00 52.11 687 GLY B C 1
ATOM 1734 O O . GLY B 1 83 ? -13.061 -22.641 21.405 1.00 52.68 687 GLY B O 1
ATOM 1735 N N . ASP B 1 84 ? -14.448 -22.406 23.167 1.00 57.92 688 ASP B N 1
ATOM 1736 C CA . ASP B 1 84 ? -14.863 -23.810 23.198 1.00 71.19 688 ASP B CA 1
ATOM 1737 C C . ASP B 1 84 ? -16.073 -24.074 22.309 1.00 71.16 688 ASP B C 1
ATOM 1738 O O . ASP B 1 84 ? -16.965 -24.839 22.675 1.00 80.45 688 ASP B O 1
ATOM 1743 N N . GLU B 1 85 ? -16.105 -23.441 21.145 1.00 60.43 689 GLU B N 1
ATOM 1744 C CA . GLU B 1 85 ? -17.255 -23.554 20.258 1.00 53.46 689 GLU B CA 1
ATOM 1745 C C . GLU B 1 85 ? -16.815 -24.012 18.873 1.00 47.02 689 GLU B C 1
ATOM 1746 O O . GLU B 1 85 ? -15.785 -23.575 18.370 1.00 47.70 689 GLU B O 1
ATOM 1752 N N . VAL B 1 86 ? -17.596 -24.891 18.258 1.00 47.37 690 VAL B N 1
ATOM 1753 C CA . VAL B 1 86 ? -17.287 -25.372 16.916 1.00 50.17 690 VAL B CA 1
ATOM 1754 C C . VAL B 1 86 ? -17.687 -24.337 15.863 1.00 44.83 690 VAL B C 1
ATOM 1755 O O . VAL B 1 86 ? -18.743 -23.712 15.968 1.00 45.29 690 VAL B O 1
ATOM 1759 N N . LEU B 1 87 ? -16.835 -24.155 14.858 1.00 42.21 691 LEU B N 1
ATOM 1760 C CA . LEU B 1 87 ? -17.081 -23.171 13.810 1.00 40.54 691 LEU B CA 1
ATOM 1761 C C . LEU B 1 87 ? -18.126 -23.660 12.806 1.00 49.82 691 LEU B C 1
ATOM 1762 O O . LEU B 1 87 ? -17.812 -24.450 11.914 1.00 51.98 691 LEU B O 1
ATOM 1767 N N . THR B 1 88 ? -19.364 -23.194 12.962 1.00 45.34 692 THR B N 1
ATOM 1768 C CA . THR B 1 88 ? -20.422 -23.440 11.980 1.00 45.34 692 THR B CA 1
ATOM 1769 C C . THR B 1 88 ? -21.176 -22.148 11.705 1.00 43.01 692 THR B C 1
ATOM 1770 O O . THR B 1 88 ? -21.152 -21.231 12.523 1.00 43.06 692 THR B O 1
ATOM 1774 N N . MET B 1 89 ? -21.859 -22.074 10.567 1.00 40.59 693 MET B N 1
ATOM 1775 C CA . MET B 1 89 ? -22.612 -20.867 10.244 1.00 40.68 693 MET B CA 1
ATOM 1776 C C . MET B 1 89 ? -23.703 -20.609 11.280 1.00 37.34 693 MET B C 1
ATOM 1777 O O . MET B 1 89 ? -24.091 -19.466 11.522 1.00 35.57 693 MET B O 1
ATOM 1782 N N . ASP B 1 90 ? -24.189 -21.677 11.897 1.00 40.13 694 ASP B N 1
ATOM 1783 C CA . ASP B 1 90 ? -25.311 -21.562 12.819 1.00 47.81 694 ASP B CA 1
ATOM 1784 C C . ASP B 1 90 ? -25.017 -20.636 13.997 1.00 47.20 694 ASP B C 1
ATOM 1785 O O . ASP B 1 90 ? -25.927 -20.004 14.531 1.00 39.00 694 ASP B O 1
ATOM 1790 N N . ILE B 1 91 ? -23.757 -20.546 14.415 1.00 43.87 695 ILE B N 1
ATOM 1791 C CA . ILE B 1 91 ? -23.459 -19.696 15.568 1.00 37.07 695 ILE B CA 1
ATOM 1792 C C . ILE B 1 91 ? -23.690 -18.223 15.256 1.00 32.30 695 ILE B C 1
ATOM 1793 O O . ILE B 1 91 ? -23.882 -17.420 16.163 1.00 31.78 695 ILE B O 1
ATOM 1798 N N . PHE B 1 92 ? -23.679 -17.863 13.974 1.00 28.85 696 PHE B N 1
ATOM 1799 C CA . PHE B 1 92 ? -23.895 -16.468 13.598 1.00 26.29 696 PHE B CA 1
ATOM 1800 C C . PHE B 1 92 ? -25.370 -16.064 13.443 1.00 27.20 696 PHE B C 1
ATOM 1801 O O . PHE B 1 92 ? -25.711 -14.881 13.489 1.00 26.03 696 PHE B O 1
ATOM 1809 N N . THR B 1 93 ? -26.244 -17.045 13.281 1.00 26.33 697 THR B N 1
ATOM 1810 C CA . THR B 1 93 ? -27.664 -16.758 13.024 1.00 27.58 697 THR B CA 1
ATOM 1811 C C . THR B 1 93 ? -28.327 -15.746 13.969 1.00 35.27 697 THR B C 1
ATOM 1812 O O . THR B 1 93 ? -29.039 -14.850 13.510 1.00 33.58 697 THR B O 1
ATOM 1816 N N . PRO B 1 94 ? -28.104 -15.883 15.292 1.00 36.26 698 PRO B N 1
ATOM 1817 C CA . PRO B 1 94 ? -28.746 -14.935 16.211 1.00 35.89 698 PRO B CA 1
ATOM 1818 C C . PRO B 1 94 ? -28.223 -13.506 16.086 1.00 31.65 698 PRO B C 1
ATOM 1819 O O . PRO B 1 94 ? -28.849 -12.583 16.597 1.00 35.45 698 PRO B O 1
ATOM 1823 N N . LEU B 1 95 ? -27.093 -13.319 15.413 1.00 23.40 699 LEU B N 1
ATOM 1824 C CA . LEU B 1 95 ? -26.491 -11.986 15.319 1.00 28.31 699 LEU B CA 1
ATOM 1825 C C . LEU B 1 95 ? -26.951 -11.172 14.090 1.00 38.83 699 LEU B C 1
ATOM 1826 O O . LEU B 1 95 ? -26.745 -9.957 14.029 1.00 30.90 699 LEU B O 1
ATOM 1831 N N . LEU B 1 96 ? -27.595 -11.830 13.127 1.00 29.19 700 LEU B N 1
ATOM 1832 C CA . LEU B 1 96 ? -27.876 -11.187 11.840 1.00 29.48 700 LEU B CA 1
ATOM 1833 C C . LEU B 1 96 ? -28.950 -10.112 11.974 1.00 38.92 700 LEU B C 1
ATOM 1834 O O . LEU B 1 96 ? -29.943 -10.296 12.680 1.00 43.64 700 LEU B O 1
ATOM 1839 N N . ASN B 1 97 ? -28.746 -9.000 11.276 1.00 27.88 701 ASN B N 1
ATOM 1840 C CA . ASN B 1 97 ? -29.718 -7.915 11.241 1.00 33.16 701 ASN B CA 1
ATOM 1841 C C . ASN B 1 97 ? -30.068 -7.356 12.615 1.00 34.88 701 ASN B C 1
ATOM 1842 O O . ASN B 1 97 ? -31.174 -6.861 12.830 1.00 29.66 701 ASN B O 1
ATOM 1847 N N . GLU B 1 98 ? -29.118 -7.461 13.546 1.00 30.24 702 GLU B N 1
ATOM 1848 C CA . GLU B 1 98 ? -29.204 -6.844 14.862 1.00 33.81 702 GLU B CA 1
ATOM 1849 C C . GLU B 1 98 ? -27.907 -6.091 15.117 1.00 28.56 702 GLU B C 1
ATOM 1850 O O . GLU B 1 98 ? -26.889 -6.402 14.501 1.00 28.67 702 GLU B O 1
ATOM 1856 N N . THR B 1 99 ? -27.925 -5.132 16.037 1.00 25.37 703 THR B N 1
ATOM 1857 C CA . THR B 1 99 ? -26.700 -4.381 16.360 1.00 27.27 703 THR B CA 1
ATOM 1858 C C . THR B 1 99 ? -25.797 -5.113 17.340 1.00 26.92 703 THR B C 1
ATOM 1859 O O . THR B 1 99 ? -26.274 -5.713 18.297 1.00 28.97 703 THR B O 1
ATOM 1863 N N . SER B 1 100 ? -24.485 -5.028 17.108 1.00 21.21 704 SER B N 1
ATOM 1864 C CA . SER B 1 100 ? -23.482 -5.500 18.045 1.00 25.65 704 SER B CA 1
ATOM 1865 C C . SER B 1 100 ? -22.463 -4.382 18.182 1.00 22.89 704 SER B C 1
ATOM 1866 O O . SER B 1 100 ? -22.300 -3.569 17.276 1.00 30.40 704 SER B O 1
ATOM 1869 N N . ARG B 1 101 ? -21.782 -4.327 19.315 1.00 21.05 705 ARG B N 1
ATOM 1870 C CA . ARG B 1 101 ? -20.714 -3.354 19.482 1.00 22.93 705 ARG B CA 1
ATOM 1871 C C . ARG B 1 101 ? -19.401 -4.039 19.183 1.00 26.88 705 ARG B C 1
ATOM 1872 O O . ARG B 1 101 ? -19.099 -5.089 19.757 1.00 25.64 705 ARG B O 1
ATOM 1880 N N . LEU B 1 102 ? -18.630 -3.450 18.267 1.00 22.55 706 LEU B N 1
ATOM 1881 C CA . LEU B 1 102 ? -17.336 -3.985 17.881 1.00 19.42 706 LEU B CA 1
ATOM 1882 C C . LEU B 1 102 ? -16.305 -2.883 18.064 1.00 26.97 706 LEU B C 1
ATOM 1883 O O . LEU B 1 102 ? -16.630 -1.696 17.985 1.00 27.25 706 LEU B O 1
ATOM 1888 N N . ARG B 1 103 ? -15.068 -3.282 18.297 1.00 18.18 707 ARG B N 1
ATOM 1889 C CA . ARG B 1 103 ? -13.978 -2.333 18.351 1.00 15.85 707 ARG B CA 1
ATOM 1890 C C . ARG B 1 103 ? -13.018 -2.786 17.271 1.00 27.67 707 ARG B C 1
ATOM 1891 O O . ARG B 1 103 ? -12.514 -3.908 17.331 1.00 23.53 707 ARG B O 1
ATOM 1899 N N . VAL B 1 104 ? -12.783 -1.933 16.276 1.00 18.78 708 VAL B N 1
ATOM 1900 C CA . VAL B 1 104 ? -12.025 -2.357 15.103 1.00 14.59 708 VAL B CA 1
ATOM 1901 C C . VAL B 1 104 ? -10.796 -1.471 14.851 1.00 21.49 708 VAL B C 1
ATOM 1902 O O . VAL B 1 104 ? -10.733 -0.338 15.316 1.00 21.13 708 VAL B O 1
ATOM 1906 N N . PHE B 1 105 ? -9.830 -2.014 14.113 1.00 21.16 709 PHE B N 1
ATOM 1907 C CA . PHE B 1 105 ? -8.633 -1.280 13.731 1.00 25.35 709 PHE B CA 1
ATOM 1908 C C . PHE B 1 105 ? -8.180 -1.738 12.342 1.00 23.98 709 PHE B C 1
ATOM 1909 O O . PHE B 1 105 ? -8.601 -2.797 11.861 1.00 22.27 709 PHE B O 1
ATOM 1917 N N . GLN B 1 106 ? -7.345 -0.932 11.695 1.00 23.46 710 GLN B N 1
ATOM 1918 C CA . GLN B 1 106 ? -6.786 -1.283 10.386 1.00 26.29 710 GLN B CA 1
ATOM 1919 C C . GLN B 1 106 ? -5.612 -2.226 10.526 1.00 31.16 710 GLN B C 1
ATOM 1920 O O . GLN B 1 106 ? -4.585 -1.891 11.137 1.00 27.58 710 GLN B O 1
ATOM 1926 N N . ARG B 1 107 ? -5.746 -3.400 9.934 1.00 29.84 711 ARG B N 1
ATOM 1927 C CA . ARG B 1 107 ? -4.645 -4.345 9.930 1.00 40.27 711 ARG B CA 1
ATOM 1928 C C . ARG B 1 107 ? -3.988 -4.341 8.545 1.00 40.37 711 ARG B C 1
ATOM 1929 O O . ARG B 1 107 ? -4.651 -4.551 7.522 1.00 38.57 711 ARG B O 1
ATOM 1937 N N . PRO B 1 108 ? -2.685 -4.078 8.506 1.00 49.81 712 PRO B N 1
ATOM 1938 C CA . PRO B 1 108 ? -1.945 -4.095 7.242 1.00 59.90 712 PRO B CA 1
ATOM 1939 C C . PRO B 1 108 ? -1.547 -5.519 6.882 1.00 69.23 712 PRO B C 1
ATOM 1940 O O . PRO B 1 108 ? -1.245 -6.310 7.777 1.00 72.65 712 PRO B O 1
ATOM 1944 N N . SER B 1 109 ? -1.538 -5.841 5.594 1.00 71.27 713 SER B N 1
ATOM 1945 C CA . SER B 1 109 ? -1.094 -7.155 5.151 1.00 70.49 713 SER B CA 1
ATOM 1946 C C . SER B 1 109 ? 0.296 -7.072 4.529 1.00 67.61 713 SER B C 1
ATOM 1947 O O . SER B 1 109 ? 0.805 -5.979 4.278 1.00 62.07 713 SER B O 1
ATOM 1950 N N . ASP B 1 112 ? 0.386 -7.733 -0.584 1.00 72.97 716 ASP B N 1
ATOM 1951 C CA . ASP B 1 112 ? -0.600 -7.553 0.474 1.00 64.74 716 ASP B CA 1
ATOM 1952 C C . ASP B 1 112 ? -0.680 -6.087 0.903 1.00 51.49 716 ASP B C 1
ATOM 1953 O O . ASP B 1 112 ? -0.359 -5.751 2.045 1.00 55.16 716 ASP B O 1
ATOM 1958 N N . ARG B 1 113 ? -1.108 -5.216 -0.008 1.00 39.97 717 ARG B N 1
ATOM 1959 C CA . ARG B 1 113 ? -1.113 -3.782 0.270 1.00 39.15 717 ARG B CA 1
ATOM 1960 C C . ARG B 1 113 ? -2.526 -3.279 0.525 1.00 34.45 717 ARG B C 1
ATOM 1961 O O . ARG B 1 113 ? -2.790 -2.074 0.469 1.00 38.23 717 ARG B O 1
ATOM 1969 N N . ILE B 1 114 ? -3.424 -4.211 0.811 1.00 29.65 718 ILE B N 1
ATOM 1970 C CA . ILE B 1 114 ? -4.824 -3.885 1.025 1.00 27.69 718 ILE B CA 1
ATOM 1971 C C . ILE B 1 114 ? -5.052 -3.662 2.516 1.00 34.44 718 ILE B C 1
ATOM 1972 O O . ILE B 1 114 ? -4.577 -4.428 3.354 1.00 29.95 718 ILE B O 1
ATOM 1977 N N . ILE B 1 115 ? -5.766 -2.602 2.859 1.00 26.13 719 ILE B N 1
ATOM 1978 C CA . ILE B 1 115 ? -6.077 -2.398 4.269 1.00 25.85 719 ILE B CA 1
ATOM 1979 C C . ILE B 1 115 ? -7.277 -3.272 4.622 1.00 22.24 719 ILE B C 1
ATOM 1980 O O . ILE B 1 115 ? -8.273 -3.285 3.906 1.00 25.72 719 ILE B O 1
ATOM 1985 N N . ARG B 1 116 ? -7.172 -4.027 5.707 1.00 22.61 720 ARG B N 1
ATOM 1986 C CA . ARG B 1 116 ? -8.326 -4.796 6.170 1.00 26.39 720 ARG B CA 1
ATOM 1987 C C . ARG B 1 116 ? -8.649 -4.420 7.604 1.00 24.93 720 ARG B C 1
ATOM 1988 O O . ARG B 1 116 ? -7.750 -4.286 8.428 1.00 30.31 720 ARG B O 1
ATOM 1996 N N . TRP B 1 117 ? -9.934 -4.249 7.887 1.00 19.95 721 TRP B N 1
ATOM 1997 C CA . TRP B 1 117 ? -10.405 -3.937 9.227 1.00 20.28 721 TRP B CA 1
ATOM 1998 C C . TRP B 1 117 ? -10.572 -5.234 10.017 1.00 24.92 721 TRP B C 1
ATOM 1999 O O . TRP B 1 117 ? -11.024 -6.258 9.485 1.00 26.04 721 TRP B O 1
ATOM 2010 N N . SER B 1 118 ? -10.214 -5.185 11.291 1.00 24.78 722 SER B N 1
ATOM 2011 C CA . SER B 1 118 ? -10.182 -6.380 12.117 1.00 25.76 722 SER B CA 1
ATOM 2012 C C . SER B 1 118 ? -10.704 -5.989 13.489 1.00 19.26 722 SER B C 1
ATOM 2013 O O . SER B 1 118 ? -10.514 -4.855 13.902 1.00 23.38 722 SER B O 1
ATOM 2016 N N . PRO B 1 119 ? -11.364 -6.918 14.194 1.00 20.29 723 PRO B N 1
ATOM 2017 C CA . PRO B 1 119 ? -11.896 -6.594 15.517 1.00 24.82 723 PRO B CA 1
ATOM 2018 C C . PRO B 1 119 ? -10.963 -6.979 16.662 1.00 28.35 723 PRO B C 1
ATOM 2019 O O . PRO B 1 119 ? -10.129 -7.873 16.524 1.00 29.10 723 PRO B O 1
ATOM 2023 N N . ILE B 1 120 ? -11.131 -6.323 17.804 1.00 28.03 724 ILE B N 1
ATOM 2024 C CA . ILE B 1 120 ? -10.274 -6.560 18.956 1.00 28.79 724 ILE B CA 1
ATOM 2025 C C . ILE B 1 120 ? -11.016 -7.263 20.078 1.00 30.11 724 ILE B C 1
ATOM 2026 O O . ILE B 1 120 ? -12.078 -6.813 20.475 1.00 30.99 724 ILE B O 1
ATOM 2031 N N . GLU B 1 121 ? -10.438 -8.342 20.604 1.00 30.07 725 GLU B N 1
ATOM 2032 C CA . GLU B 1 121 ? -11.004 -9.046 21.750 1.00 35.86 725 GLU B CA 1
ATOM 2033 C C . GLU B 1 121 ? -12.462 -9.414 21.479 1.00 33.83 725 GLU B C 1
ATOM 2034 O O . GLU B 1 121 ? -13.312 -9.366 22.360 1.00 41.99 725 GLU B O 1
ATOM 2040 N N . CYS B 1 122 ? -12.739 -9.769 20.235 1.00 27.72 726 CYS B N 1
ATOM 2041 C CA . CYS B 1 122 ? -14.085 -10.152 19.837 1.00 22.72 726 CYS B CA 1
ATOM 2042 C C . CYS B 1 122 ? -14.210 -11.665 19.984 1.00 30.99 726 CYS B C 1
ATOM 2043 O O . CYS B 1 122 ? -13.359 -12.407 19.492 1.00 31.03 726 CYS B O 1
ATOM 2046 N N . THR B 1 123 ? -15.246 -12.128 20.682 1.00 31.22 727 THR B N 1
ATOM 2047 C CA . THR B 1 123 ? -15.476 -13.562 20.820 1.00 26.94 727 THR B CA 1
ATOM 2048 C C . THR B 1 123 ? -16.949 -13.865 20.613 1.00 24.96 727 THR B C 1
ATOM 2049 O O . THR B 1 123 ? -17.799 -12.985 20.787 1.00 25.17 727 THR B O 1
ATOM 2053 N N . ILE B 1 124 ? -17.265 -15.100 20.239 1.00 24.14 728 ILE B N 1
ATOM 2054 C CA . ILE B 1 124 ? -18.687 -15.463 20.052 1.00 26.12 728 ILE B CA 1
ATOM 2055 C C . ILE B 1 124 ? -19.451 -15.418 21.380 1.00 29.97 728 ILE B C 1
ATOM 2056 O O . ILE B 1 124 ? -20.627 -15.029 21.423 1.00 28.44 728 ILE B O 1
ATOM 2061 N N . GLN B 1 125 ? -18.791 -15.800 22.470 1.00 27.79 729 GLN B N 1
ATOM 2062 C CA . GLN B 1 125 ? -19.420 -15.714 23.788 1.00 29.80 729 GLN B CA 1
ATOM 2063 C C . GLN B 1 125 ? -19.771 -14.274 24.139 1.00 29.86 729 GLN B C 1
ATOM 2064 O O . GLN B 1 125 ? -20.856 -13.999 24.641 1.00 31.32 729 GLN B O 1
ATOM 2070 N N . GLU B 1 126 ? -18.858 -13.348 23.872 1.00 30.18 730 GLU B N 1
ATOM 2071 C CA . GLU B 1 126 ? -19.129 -11.950 24.170 1.00 25.54 730 GLU B CA 1
ATOM 2072 C C . GLU B 1 126 ? -20.259 -11.363 23.306 1.00 26.82 730 GLU B C 1
ATOM 2073 O O . GLU B 1 126 ? -21.056 -10.577 23.795 1.00 23.56 730 GLU B O 1
ATOM 2079 N N . LEU B 1 127 ? -20.312 -11.718 22.019 1.00 26.87 731 LEU B N 1
ATOM 2080 C CA . LEU B 1 127 ? -21.390 -11.238 21.153 1.00 23.56 731 LEU B CA 1
ATOM 2081 C C . LEU B 1 127 ? -22.717 -11.806 21.625 1.00 25.22 731 LEU B C 1
ATOM 2082 O O . LEU B 1 127 ? -23.754 -11.137 21.562 1.00 26.17 731 LEU B O 1
ATOM 2087 N N . ARG B 1 128 ? -22.689 -13.052 22.084 1.00 22.69 732 ARG B N 1
ATOM 2088 C CA . ARG B 1 128 ? -23.901 -13.684 22.611 1.00 25.72 732 ARG B CA 1
ATOM 2089 C C . ARG B 1 128 ? -24.383 -12.960 23.864 1.00 31.18 732 ARG B C 1
ATOM 2090 O O . ARG B 1 128 ? -25.586 -12.811 24.078 1.00 26.28 732 ARG B O 1
ATOM 2098 N N . LEU B 1 129 ? -23.432 -12.521 24.686 1.00 28.54 733 LEU B N 1
ATOM 2099 C CA . LEU B 1 129 ? -23.758 -11.781 25.900 1.00 31.53 733 LEU B CA 1
ATOM 2100 C C . LEU B 1 129 ? -24.372 -10.437 25.546 1.00 27.80 733 LEU B C 1
ATOM 2101 O O . LEU B 1 129 ? -25.350 -10.026 26.161 1.00 25.56 733 LEU B O 1
ATOM 2106 N N . GLN B 1 130 ? -23.816 -9.759 24.535 1.00 26.99 734 GLN B N 1
ATOM 2107 C CA . GLN B 1 130 ? -24.404 -8.496 24.089 1.00 23.44 734 GLN B CA 1
ATOM 2108 C C . GLN B 1 130 ? -25.858 -8.682 23.690 1.00 25.01 734 GLN B C 1
ATOM 2109 O O . GLN B 1 130 ? -26.711 -7.864 24.026 1.00 32.65 734 GLN B O 1
ATOM 2115 N N . ARG B 1 131 ? -26.144 -9.762 22.973 1.00 28.18 735 ARG B N 1
ATOM 2116 C CA . ARG B 1 131 ? -27.533 -10.049 22.565 1.00 28.76 735 ARG B CA 1
ATOM 2117 C C . ARG B 1 131 ? -28.463 -10.221 23.755 1.00 25.60 735 ARG B C 1
ATOM 2118 O O . ARG B 1 131 ? -29.621 -9.773 23.734 1.00 31.25 735 ARG B O 1
ATOM 2126 N N . MET B 1 132 ? -27.977 -10.892 24.788 1.00 28.60 736 MET B N 1
ATOM 2127 C CA . MET B 1 132 ? -28.782 -11.093 26.000 1.00 30.82 736 MET B CA 1
ATOM 2128 C C . MET B 1 132 ? -29.135 -9.775 26.673 1.00 27.81 736 MET B C 1
ATOM 2129 O O . MET B 1 132 ? -30.277 -9.570 27.090 1.00 32.73 736 MET B O 1
ATOM 2134 N N . PHE B 1 133 ? -28.158 -8.879 26.772 1.00 31.41 737 PHE B N 1
ATOM 2135 C CA . PHE B 1 133 ? -28.417 -7.570 27.343 1.00 39.98 737 PHE B CA 1
ATOM 2136 C C . PHE B 1 133 ? -29.469 -6.841 26.525 1.00 38.25 737 PHE B C 1
ATOM 2137 O O . PHE B 1 133 ? -30.400 -6.259 27.076 1.00 41.98 737 PHE B O 1
ATOM 2145 N N . ARG B 1 134 ? -29.303 -6.870 25.205 1.00 39.23 738 ARG B N 1
ATOM 2146 C CA . ARG B 1 134 ? -30.243 -6.225 24.297 1.00 40.67 738 ARG B CA 1
ATOM 2147 C C . ARG B 1 134 ? -31.648 -6.786 24.482 1.00 47.18 738 ARG B C 1
ATOM 2148 O O . ARG B 1 134 ? -32.623 -6.035 24.512 1.00 48.99 738 ARG B O 1
ATOM 2156 N N . LEU B 1 135 ? -31.750 -8.104 24.643 1.00 42.86 739 LEU B N 1
ATOM 2157 C CA . LEU B 1 135 ? -33.046 -8.761 24.726 1.00 40.00 739 LEU B CA 1
ATOM 2158 C C . LEU B 1 135 ? -33.658 -8.665 26.125 1.00 44.39 739 LEU B C 1
ATOM 2159 O O . LEU B 1 135 ? -34.728 -9.217 26.371 1.00 49.93 739 LEU B O 1
ATOM 2164 N N . ARG B 1 136 ? -32.978 -7.967 27.032 1.00 46.39 740 ARG B N 1
ATOM 2165 C CA . ARG B 1 136 ? -33.470 -7.794 28.396 1.00 70.36 740 ARG B CA 1
ATOM 2166 C C . ARG B 1 136 ? -33.479 -6.322 28.807 1.00 77.59 740 ARG B C 1
ATOM 2167 O O . ARG B 1 136 ? -32.462 -5.789 29.254 1.00 79.47 740 ARG B O 1
#

Secondary structure (DSSP, 8-state):
--EEEE---HHHHHH--S--SEEEEEEEEEEEEEEETTTEEEEEEESSPPPTT--B-GGG-EEEEEESHHHHHHHHSS----GGGSGGGBTSEEEEEEEEE---B-EEEESS--HHHHHHHHHHHH-/----SSPEEE----HHHHTT--S--SEEEEEEEEEEEEEEETTTEEEEEEESSPPPTT--B-GGG-EEEEEESHHHHHHHHSSS---GGGGGGGBTSEEEEEEEEEE---BEEEEESS--HHHHHHHHHHHT-

CATH classification: 2.40.50.810

Solvent-accessible surface area: 14566 Å² total; per-residue (Å²): 109,198,98,88,34,121,21,150,55,2,20,95,2,3,66,47,110,112,69,29,59,70,19,11,4,0,86,0,50,0,32,53,13,38,44,31,182,72,94,24,0,31,1,29,0,2,43,129,64,41,134,157,54,118,41,9,2,38,2,48,17,0,38,0,22,6,64,28,103,139,51,5,123,97,2,17,40,154,59,111,37,54,90,101,11,1,87,55,3,56,85,66,51,6,113,6,58,0,31,5,94,76,132,102,23,2,57,2,3,20,35,144,18,39,0,77,75,2,84,122,41,75,115,140,78,98,205,159,55,91,35,120,158,44,102,88,23,131,88,103,71,1,21,117,6,3,70,45,97,116,63,16,56,70,8,9,11,0,96,0,49,1,32,49,13,36,40,35,170,91,105,26,0,32,1,25,0,3,45,129,68,44,132,143,62,117,46,10,3,39,2,42,16,0,38,0,20,8,58,30,159,118,47,0,94,98,2,3,43,154,54,107,31,53,94,110,12,3,86,51,4,68,83,67,52,7,111,5,57,0,5,3,54,50,56,129,83,21,2,66,2,2,17,17,145,18,40,0,80,74,1,81,122,42,80,91,169,85,95,218

Organism: Candida glabrata (strain ATCC 2001 / BCRC 20586 / JCM 3761 / NBRC 0622 / NRRL Y-65 / CBS 138) (NCBI:txid284593)

Sequence (260 aa):
QYEVVEDHNISQLNHLQHLTPKIYVLNVYIIDVEIVYDQEIRIKVVNELPLVGKYVPPVDILEVYITGKEEVQNFLGDEVLTMDIFTPLLNETSRLRVFQRPDRIIRWSPIECTIQELRLQRMFRLRSTDITQYEVVEDHNISQLNHLQHLTPKIYVLNVYIIDVEIVYDQEIRIKVVNELPLVGKYVPPVDILEVYITGKEEVQNFLGDEVLTMDIFTPLLNETSRLRVFQRPSDRIIRWSPIECTIQELRLQRMFRLR

InterPro domains:
  IPR011564 Telomeric single stranded DNA binding POT1/Cdc13 [PF02765] (423-574)
  IPR011564 Telomeric single stranded DNA binding POT1/Cdc13 [SM00976] (417-575)
  IPR012340 Nucleic acid-binding, OB-fold [G3DSA:2.40.50.140] (405-580)
  IPR012340 Nucleic acid-binding, OB-fold [SSF50249] (408-583)
  IPR031749 Cell division control protein 13, N-terminal [PF16853] (46-160)
  IPR040650 Cell division control protein 13, OB2 domain [PF18691] (281-374)
  IPR041028 Cdc13, OB4 dimerization domain [PF18233] (623-734)

Foldseek 3Di:
DPAEDEDQALLVVLPPQDFDPYKYKAWWAFADWDDDDCFKIKTKTANDDDPDVDDDDPSRIAIAMQGGNVSSCLQEPPHDDDCVLCVVRHGHIFIWIWGWDDVNDTHIYTDSHHSVVRVVRVVVVVD/DDDLVPAAEDADEQQLVVLPDQDFDSYKYKYWWAFADWDDDDLFKIKTKTARDDDDPPDDDDPSRIAIAMQGGNVSSCLQEPPHDDDPVLCVVRHRHIFIWIWGWDCDVRDTHIYTDSHHSVVRVVRSVVVVD